Protein AF-A0A3P7QG84-F1 (afdb_monomer)

Structure (mmCIF, N/CA/C/O backbone):
data_AF-A0A3P7QG84-F1
#
_entry.id   AF-A0A3P7QG84-F1
#
loop_
_atom_site.group_PDB
_atom_site.id
_atom_site.type_symbol
_atom_site.label_atom_id
_atom_site.label_alt_id
_atom_site.label_comp_id
_atom_site.label_asym_id
_atom_site.label_entity_id
_atom_site.label_seq_id
_atom_site.pdbx_PDB_ins_code
_atom_site.Cartn_x
_atom_site.Cartn_y
_atom_site.Cartn_z
_atom_site.occupancy
_atom_site.B_iso_or_equiv
_atom_site.auth_seq_id
_atom_site.auth_comp_id
_atom_site.auth_asym_id
_atom_site.auth_atom_id
_atom_site.pdbx_PDB_model_num
ATOM 1 N N . MET A 1 1 ? -45.472 41.145 0.670 1.00 44.22 1 MET A N 1
ATOM 2 C CA . MET A 1 1 ? -44.536 40.034 0.356 1.00 44.22 1 MET A CA 1
ATOM 3 C C . MET A 1 1 ? -43.981 40.038 -1.075 1.00 44.22 1 MET A C 1
ATOM 5 O O . MET A 1 1 ? -42.863 39.581 -1.247 1.00 44.22 1 MET A O 1
ATOM 9 N N . LYS A 1 2 ? -44.663 40.593 -2.094 1.00 39.69 2 LYS A N 1
ATOM 10 C CA . LYS A 1 2 ? -44.127 40.649 -3.477 1.00 39.69 2 LYS A CA 1
ATOM 11 C C . LYS A 1 2 ? -43.025 41.702 -3.729 1.00 39.69 2 LYS A C 1
ATOM 13 O O . LYS A 1 2 ? -42.302 41.577 -4.709 1.00 39.69 2 LYS A O 1
ATOM 18 N N . ALA A 1 3 ? -42.853 42.697 -2.851 1.00 40.56 3 ALA A N 1
ATOM 19 C CA . ALA A 1 3 ? -41.834 43.747 -3.016 1.00 40.56 3 ALA A CA 1
ATOM 20 C C . ALA A 1 3 ? -40.431 43.342 -2.510 1.00 40.56 3 ALA A C 1
ATOM 22 O O . ALA A 1 3 ? -39.431 43.662 -3.144 1.00 40.56 3 ALA A O 1
ATOM 23 N N . LYS A 1 4 ? -40.344 42.553 -1.427 1.00 38.72 4 LYS A N 1
ATOM 24 C CA . LYS A 1 4 ? -39.059 42.078 -0.866 1.00 38.72 4 LYS A CA 1
ATOM 25 C C . LYS A 1 4 ? -38.357 41.024 -1.737 1.00 38.72 4 LYS A C 1
ATOM 27 O O . LYS A 1 4 ? -37.147 40.883 -1.651 1.00 38.72 4 LYS A O 1
ATOM 32 N N . LEU A 1 5 ? -39.105 40.332 -2.600 1.00 37.00 5 LEU A N 1
ATOM 33 C CA . LEU A 1 5 ? -38.579 39.357 -3.567 1.00 37.00 5 LEU A CA 1
ATOM 34 C C . LEU A 1 5 ? -38.016 39.999 -4.846 1.00 37.00 5 LEU A C 1
ATOM 36 O O . LEU A 1 5 ? -37.289 39.336 -5.576 1.00 37.00 5 LEU A O 1
ATOM 40 N N . ARG A 1 6 ? -38.329 41.274 -5.130 1.00 39.25 6 ARG A N 1
ATOM 41 C CA . ARG A 1 6 ? -37.757 41.991 -6.285 1.00 39.25 6 ARG A CA 1
ATOM 42 C C . ARG A 1 6 ? -36.416 42.647 -5.956 1.00 39.25 6 ARG A C 1
ATOM 44 O O . ARG A 1 6 ? -35.514 42.595 -6.781 1.00 39.25 6 ARG A O 1
ATOM 51 N N . GLN A 1 7 ? -36.238 43.155 -4.733 1.00 38.31 7 GLN A N 1
ATOM 52 C CA . GLN A 1 7 ? -34.963 43.755 -4.314 1.00 38.31 7 GLN A CA 1
ATOM 53 C C . GLN A 1 7 ? -33.799 42.751 -4.254 1.00 38.31 7 GLN A C 1
ATOM 55 O O . GLN A 1 7 ? -32.659 43.134 -4.508 1.00 38.31 7 GLN A O 1
ATOM 60 N N . THR A 1 8 ? -34.054 41.467 -3.986 1.00 40.84 8 THR A N 1
ATOM 61 C CA . THR A 1 8 ? -33.002 40.433 -3.985 1.00 40.84 8 THR A CA 1
ATOM 62 C C . THR A 1 8 ? -32.597 39.964 -5.386 1.00 40.84 8 THR A C 1
ATOM 64 O O . THR A 1 8 ? -31.521 39.392 -5.537 1.00 40.84 8 THR A O 1
ATOM 67 N N . LEU A 1 9 ? -33.407 40.230 -6.420 1.00 40.50 9 LEU A N 1
ATOM 68 C CA . LEU A 1 9 ? -33.105 39.851 -7.808 1.00 40.50 9 LEU A CA 1
ATOM 69 C C . LEU A 1 9 ? -32.218 40.871 -8.538 1.00 40.50 9 LEU A C 1
ATOM 71 O O . LEU A 1 9 ? -31.524 40.502 -9.485 1.00 40.50 9 LEU A O 1
ATOM 75 N N . GLU A 1 10 ? -32.198 42.130 -8.097 1.00 39.19 10 GLU A N 1
ATOM 76 C CA . GLU A 1 10 ? -31.389 43.183 -8.733 1.00 39.19 10 GLU A CA 1
ATOM 77 C C . GLU A 1 10 ? -29.964 43.274 -8.165 1.00 39.19 10 GLU A C 1
ATOM 79 O O . GLU A 1 10 ? -29.030 43.577 -8.904 1.00 39.19 10 GLU A O 1
ATOM 84 N N . HIS A 1 11 ? -29.746 42.885 -6.903 1.00 39.47 11 HIS A N 1
ATOM 85 C CA . HIS A 1 11 ? -28.414 42.898 -6.274 1.00 39.47 11 HIS A CA 1
ATOM 86 C C . HIS A 1 11 ? -27.522 41.700 -6.660 1.00 39.47 11 HIS A C 1
ATOM 88 O O . HIS A 1 11 ? -26.348 41.660 -6.300 1.00 39.47 11 HIS A O 1
ATOM 94 N N . GLY A 1 12 ? -28.050 40.726 -7.410 1.00 42.97 12 GLY A N 1
ATOM 95 C CA . GLY A 1 12 ? -27.310 39.538 -7.854 1.00 42.97 12 GLY A CA 1
ATOM 96 C C . GLY A 1 12 ? -26.641 39.656 -9.228 1.00 42.97 12 GLY A C 1
ATOM 97 O O . GLY A 1 12 ? -25.985 38.710 -9.653 1.00 42.97 12 GLY A O 1
ATOM 98 N N . ARG A 1 13 ? -26.811 40.774 -9.951 1.00 43.84 13 ARG A N 1
ATOM 99 C CA . ARG A 1 13 ? -26.431 40.863 -11.377 1.00 43.84 13 ARG A CA 1
ATOM 100 C C . ARG A 1 13 ? -25.029 41.404 -11.676 1.00 43.84 13 ARG A C 1
ATOM 102 O O . ARG A 1 13 ? -24.619 41.316 -12.824 1.00 43.84 13 ARG A O 1
ATOM 109 N N . ASN A 1 14 ? -24.277 41.877 -10.678 1.00 43.34 14 ASN A N 1
ATOM 110 C CA . ASN A 1 14 ? -22.938 42.460 -10.891 1.00 43.34 14 ASN A CA 1
ATOM 111 C C . ASN A 1 14 ? -21.788 41.752 -10.153 1.00 43.34 14 ASN A C 1
ATOM 113 O O . ASN A 1 14 ? -20.670 42.263 -10.129 1.00 43.34 14 ASN A O 1
ATOM 117 N N . ALA A 1 15 ? -22.011 40.565 -9.584 1.00 45.78 15 ALA A N 1
ATOM 118 C CA . ALA A 1 15 ? -20.904 39.725 -9.136 1.00 45.78 15 ALA A CA 1
ATOM 119 C C . ALA A 1 15 ? -20.475 38.811 -10.298 1.00 45.78 15 ALA A C 1
ATOM 121 O O . ALA A 1 15 ? -21.330 38.093 -10.827 1.00 45.78 15 ALA A O 1
ATOM 122 N N . PRO A 1 16 ? -19.191 38.794 -10.711 1.00 46.47 16 PRO A N 1
ATOM 123 C CA . PRO A 1 16 ? -18.737 37.814 -11.687 1.00 46.47 16 PRO A CA 1
ATOM 124 C C . PRO A 1 16 ? -19.055 36.421 -11.130 1.00 46.47 16 PRO A C 1
ATOM 126 O O . PRO A 1 16 ? -18.838 36.197 -9.931 1.00 46.47 16 PRO A O 1
ATOM 129 N N . PRO A 1 17 ? -19.585 35.488 -11.943 1.00 45.53 17 PRO A N 1
ATOM 130 C CA . PRO A 1 17 ? -19.879 34.150 -11.463 1.00 45.53 17 PRO A CA 1
ATOM 131 C C . PRO A 1 17 ? -18.591 33.606 -10.858 1.00 45.53 17 PRO A C 1
ATOM 133 O O . PRO A 1 17 ? -17.569 33.524 -11.547 1.00 45.53 17 PRO A O 1
ATOM 136 N N . LYS A 1 18 ? -18.608 33.299 -9.553 1.00 46.41 18 LYS A N 1
ATOM 137 C CA . LYS A 1 18 ? -17.485 32.611 -8.920 1.00 46.41 18 LYS A CA 1
ATOM 138 C C . LYS A 1 18 ? -17.290 31.345 -9.738 1.00 46.41 18 LYS A C 1
ATOM 140 O O . LYS A 1 18 ? -18.149 30.466 -9.717 1.00 46.41 18 LYS A O 1
ATOM 145 N N . LYS A 1 19 ? -16.202 31.294 -10.511 1.00 41.03 19 LYS A N 1
ATOM 146 C CA . LYS A 1 19 ? -15.803 30.100 -11.244 1.00 41.03 19 LYS A CA 1
ATOM 147 C C . LYS A 1 19 ? -15.536 29.047 -10.182 1.00 41.03 19 LYS A C 1
ATOM 149 O O . LYS A 1 19 ? -14.459 29.021 -9.592 1.00 41.03 19 LYS A O 1
ATOM 154 N N . VAL A 1 20 ? -16.546 28.230 -9.896 1.00 46.34 20 VAL A N 1
ATOM 155 C CA . VAL A 1 20 ? -16.349 26.967 -9.199 1.00 46.34 20 VAL A CA 1
ATOM 156 C C . VAL A 1 20 ? -15.279 26.261 -10.025 1.00 46.34 20 VAL A C 1
ATOM 158 O O . VAL A 1 20 ? -15.443 26.192 -11.250 1.00 46.34 20 VAL A O 1
ATOM 161 N N . PRO A 1 21 ? -14.145 25.848 -9.436 1.00 37.84 21 PRO A N 1
ATOM 162 C CA . PRO A 1 21 ? -13.140 25.143 -10.201 1.00 37.84 21 PRO A CA 1
ATOM 163 C C . PRO A 1 21 ? -13.852 23.946 -10.813 1.00 37.84 21 PRO A C 1
ATOM 165 O O . PRO A 1 21 ? -14.368 23.101 -10.086 1.00 37.84 21 PRO A O 1
ATOM 168 N N . ILE A 1 22 ? -13.949 23.911 -12.143 1.00 41.34 22 ILE A N 1
ATOM 169 C CA . ILE A 1 22 ? -14.429 22.733 -12.851 1.00 41.34 22 ILE A CA 1
ATOM 170 C C . ILE A 1 22 ? -13.336 21.699 -12.615 1.00 41.34 22 ILE A C 1
ATOM 172 O O . ILE A 1 22 ? -12.348 21.621 -13.348 1.00 41.34 22 ILE A O 1
ATOM 176 N N . THR A 1 23 ? -13.457 20.959 -11.517 1.00 38.78 23 THR A N 1
ATOM 177 C CA . THR A 1 23 ? -12.647 19.790 -11.232 1.00 38.78 23 THR A CA 1
ATOM 178 C C . THR A 1 23 ? -13.013 18.782 -12.297 1.00 38.78 23 THR A C 1
ATOM 180 O O . THR A 1 23 ? -14.007 18.084 -12.168 1.00 38.78 23 THR A O 1
ATOM 183 N N . ARG A 1 24 ? -12.250 18.814 -13.396 1.00 37.88 24 ARG A N 1
ATOM 184 C CA . ARG A 1 24 ? -12.116 17.770 -14.413 1.00 37.88 24 ARG A CA 1
ATOM 185 C C . ARG A 1 24 ? -13.395 16.957 -14.634 1.00 37.88 24 ARG A C 1
ATOM 187 O O . ARG A 1 24 ? -13.617 15.969 -13.947 1.00 37.88 24 ARG A O 1
ATOM 194 N N . PHE A 1 25 ? -14.139 17.282 -15.690 1.00 35.12 25 PHE A N 1
ATOM 195 C CA . PHE A 1 25 ? -14.976 16.277 -16.344 1.00 35.12 25 PHE A CA 1
ATOM 196 C C . PHE A 1 25 ? -14.083 15.089 -16.740 1.00 35.12 25 PHE A C 1
ATOM 198 O O . PHE A 1 25 ? -13.348 15.142 -17.727 1.00 35.12 25 PHE A O 1
ATOM 205 N N . LEU A 1 26 ? -14.091 14.044 -15.920 1.00 37.25 26 LEU A N 1
ATOM 206 C CA . LEU A 1 26 ? -13.505 12.744 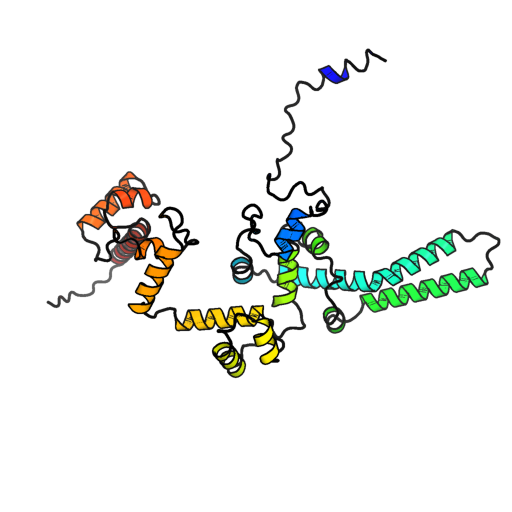-16.193 1.00 37.25 26 LEU A CA 1
ATOM 207 C C . LEU A 1 26 ? -14.514 11.689 -15.753 1.00 37.25 26 LEU A C 1
ATOM 209 O O . LEU A 1 26 ? -15.114 11.792 -14.689 1.00 37.25 26 LEU A O 1
ATOM 213 N N . TYR A 1 27 ? -14.698 10.703 -16.623 1.00 40.66 27 TYR A N 1
ATOM 214 C CA . TYR A 1 27 ? -15.480 9.500 -16.374 1.00 40.66 27 TYR A CA 1
ATOM 215 C C . TYR A 1 27 ? -14.849 8.657 -15.239 1.00 40.66 27 TYR A C 1
ATOM 217 O O . TYR A 1 27 ? -13.614 8.610 -15.185 1.00 40.66 27 TYR A O 1
ATOM 225 N N . PRO A 1 28 ? -15.644 7.957 -14.395 1.00 49.12 28 PRO A N 1
ATOM 226 C CA . PRO A 1 28 ? -17.103 7.845 -14.425 1.00 49.12 28 PRO A CA 1
ATOM 227 C C . PRO A 1 28 ? -17.808 8.883 -13.541 1.00 49.12 28 PRO A C 1
ATOM 229 O O . PRO A 1 28 ? -17.260 9.399 -12.574 1.00 49.12 28 PRO A O 1
ATOM 232 N N . TYR A 1 29 ? -19.034 9.183 -13.956 1.00 50.72 29 TYR A N 1
ATOM 233 C CA . TYR A 1 29 ? -19.962 10.213 -13.502 1.00 50.72 29 TYR A CA 1
ATOM 234 C C . TYR A 1 29 ? -19.966 10.536 -12.002 1.00 50.72 29 TYR A C 1
ATOM 236 O O . TYR A 1 29 ? -20.095 9.645 -11.174 1.00 50.72 29 TYR A O 1
ATOM 244 N N . PHE A 1 30 ? -19.906 11.846 -11.723 1.00 53.28 30 PHE A N 1
ATOM 245 C CA . PHE A 1 30 ? -20.207 12.524 -10.457 1.00 53.28 30 PHE A CA 1
ATOM 246 C C . PHE A 1 30 ? -19.896 11.713 -9.199 1.00 53.28 30 PHE A C 1
ATOM 248 O O . PHE A 1 30 ? -20.755 11.030 -8.650 1.00 53.28 30 PHE A O 1
ATOM 255 N N . ARG A 1 31 ? -18.675 11.886 -8.699 1.00 52.69 31 ARG A N 1
ATOM 256 C CA . ARG A 1 31 ? -18.372 11.588 -7.304 1.00 52.69 31 ARG A CA 1
ATOM 257 C C . ARG A 1 31 ? -18.914 12.722 -6.448 1.00 52.69 31 ARG A C 1
ATOM 259 O O . ARG A 1 31 ? -18.660 13.891 -6.755 1.00 52.69 31 ARG A O 1
ATOM 266 N N . ASP A 1 32 ? -19.697 12.396 -5.428 1.00 52.69 32 ASP A N 1
ATOM 267 C CA . ASP A 1 32 ? -20.079 13.392 -4.433 1.00 52.69 32 ASP A CA 1
ATOM 268 C C . ASP A 1 32 ? -18.864 13.787 -3.572 1.00 52.69 32 ASP A C 1
ATOM 270 O O . ASP A 1 32 ? -17.759 13.259 -3.721 1.00 52.69 32 ASP A O 1
ATOM 274 N N . SER A 1 33 ? -19.041 14.744 -2.661 1.00 48.88 33 SER A N 1
ATOM 275 C CA . SER A 1 33 ? -17.975 15.178 -1.746 1.00 48.88 33 SER A CA 1
ATOM 276 C C . SER A 1 33 ? -17.457 14.070 -0.809 1.00 48.88 33 SER A C 1
ATOM 278 O O . SER A 1 33 ? -16.530 14.330 -0.046 1.00 48.88 33 SER A O 1
ATOM 280 N N . HIS A 1 34 ? -18.048 12.871 -0.848 1.00 53.03 34 HIS A N 1
ATOM 281 C CA . HIS A 1 34 ? -17.711 11.700 -0.042 1.00 53.03 34 HIS A CA 1
ATOM 282 C C . HIS A 1 34 ? -17.259 10.500 -0.897 1.00 53.03 34 HIS A C 1
ATOM 284 O O . HIS A 1 34 ? -17.155 9.393 -0.375 1.00 53.03 34 HIS A O 1
ATOM 290 N N . ASP A 1 35 ? -16.937 10.717 -2.181 1.00 55.41 35 ASP A N 1
ATOM 291 C CA . ASP A 1 35 ? -16.400 9.698 -3.099 1.00 55.41 35 ASP A CA 1
ATOM 292 C C . ASP A 1 35 ? -17.352 8.496 -3.336 1.00 55.41 35 ASP A C 1
ATOM 294 O O . ASP A 1 35 ? -16.913 7.427 -3.764 1.00 55.41 35 ASP A O 1
ATOM 298 N N . MET A 1 36 ? -18.662 8.655 -3.099 1.00 54.25 36 MET A N 1
ATOM 299 C CA . MET A 1 36 ? -19.650 7.597 -3.341 1.00 54.25 36 MET A CA 1
ATOM 300 C C . MET A 1 36 ? -20.036 7.541 -4.822 1.00 54.25 36 MET A C 1
ATOM 302 O O . MET A 1 36 ? -20.434 8.542 -5.420 1.00 54.25 36 MET A O 1
ATOM 306 N N . GLU A 1 37 ? -19.926 6.352 -5.418 1.00 55.47 37 GLU A N 1
ATOM 307 C CA . GLU A 1 37 ? -20.297 6.106 -6.813 1.00 55.47 37 GLU A CA 1
ATOM 308 C C . GLU A 1 37 ? -21.752 5.604 -6.905 1.00 55.47 37 GLU A C 1
ATOM 310 O O . GLU A 1 37 ? -22.181 4.796 -6.072 1.00 55.47 37 GLU A O 1
ATOM 315 N N . PRO A 1 38 ? -22.531 6.037 -7.916 1.00 62.84 38 PRO A N 1
ATOM 316 C CA . PRO A 1 38 ? -23.844 5.462 -8.186 1.00 62.84 38 PRO A CA 1
ATOM 317 C C . PRO A 1 38 ? -23.765 3.941 -8.425 1.00 62.84 38 PRO A C 1
ATOM 319 O O . PRO A 1 38 ? -22.763 3.458 -8.964 1.00 62.84 38 PRO A O 1
ATOM 322 N N . PRO A 1 39 ? -24.823 3.174 -8.092 1.00 67.88 39 PRO A N 1
ATOM 323 C CA . PRO A 1 39 ? -24.884 1.743 -8.379 1.00 67.88 39 PRO A CA 1
ATOM 324 C C . PRO A 1 39 ? -24.610 1.451 -9.859 1.00 67.88 39 PRO A C 1
ATOM 326 O O . PRO A 1 39 ? -25.079 2.171 -10.745 1.00 67.88 39 PRO A O 1
ATOM 329 N N . ARG A 1 40 ? -23.858 0.379 -10.132 1.00 67.25 40 ARG A N 1
ATOM 330 C CA . ARG A 1 40 ? -23.505 -0.017 -11.501 1.00 67.25 40 ARG A CA 1
ATOM 331 C C . ARG A 1 40 ? -24.769 -0.378 -12.277 1.00 67.25 40 ARG A C 1
ATOM 333 O O . ARG A 1 40 ? -25.645 -1.072 -11.770 1.00 67.25 40 ARG A O 1
ATOM 340 N N . ASN A 1 41 ? -24.868 0.088 -13.519 1.00 75.94 41 ASN A N 1
ATOM 341 C CA . ASN A 1 41 ? -25.942 -0.355 -14.402 1.00 75.94 41 ASN A CA 1
ATOM 342 C C . ASN A 1 41 ? -25.701 -1.819 -14.836 1.00 75.94 41 ASN A C 1
ATOM 344 O O . ASN A 1 41 ? -24.563 -2.296 -14.868 1.00 75.94 41 ASN A O 1
ATOM 348 N N . LYS A 1 42 ? -26.775 -2.525 -15.216 1.00 74.81 42 LYS A N 1
ATOM 349 C CA . LYS A 1 42 ? -26.714 -3.937 -15.654 1.00 74.81 42 LYS A CA 1
ATOM 350 C C . LYS A 1 42 ? -25.730 -4.168 -16.808 1.00 74.81 42 LYS A C 1
ATOM 352 O O . LYS A 1 42 ? -25.113 -5.221 -16.902 1.00 74.81 42 LYS A O 1
ATOM 357 N N . GLU A 1 43 ? -25.576 -3.178 -17.682 1.00 66.88 43 GLU A N 1
ATOM 358 C CA . GLU A 1 43 ? -24.652 -3.229 -18.816 1.00 66.88 43 GLU A CA 1
ATOM 359 C C . GLU A 1 43 ? -23.181 -3.260 -18.364 1.00 66.88 43 GLU A C 1
ATOM 361 O O . GLU A 1 43 ? -22.412 -4.099 -18.826 1.00 66.88 43 GLU A O 1
ATOM 366 N N . THR A 1 44 ? -22.803 -2.426 -17.390 1.00 65.88 44 THR A N 1
ATOM 367 C CA . THR A 1 44 ? -21.449 -2.413 -16.810 1.00 65.88 44 THR A CA 1
ATOM 368 C C . THR A 1 44 ? -21.149 -3.715 -16.069 1.00 65.88 44 THR A C 1
ATOM 370 O O . THR A 1 44 ? -20.034 -4.229 -16.148 1.00 65.88 44 THR A O 1
ATOM 373 N N . GLU A 1 45 ? -22.132 -4.279 -15.364 1.00 72.81 45 GLU A N 1
ATOM 374 C CA . GLU A 1 45 ? -21.981 -5.575 -14.691 1.00 72.81 45 GLU A CA 1
ATOM 375 C C . GLU A 1 45 ? -21.712 -6.710 -15.689 1.00 72.81 45 GLU A C 1
ATOM 377 O O . GLU A 1 45 ? -20.810 -7.523 -15.475 1.00 72.81 45 GLU A O 1
ATOM 382 N N . LEU A 1 46 ? -22.431 -6.728 -16.816 1.00 73.31 46 LEU A N 1
ATOM 383 C CA . LEU A 1 46 ? -22.223 -7.706 -17.885 1.00 73.31 46 LEU A CA 1
ATOM 384 C C . LEU A 1 46 ? -20.859 -7.543 -18.567 1.00 73.31 46 LEU A C 1
ATOM 386 O O . LEU A 1 46 ? -20.186 -8.546 -18.804 1.00 73.31 46 LEU A O 1
ATOM 390 N N . MET A 1 47 ? -20.412 -6.311 -18.829 1.00 65.69 47 MET A N 1
ATOM 391 C CA . MET A 1 47 ? -19.077 -6.052 -19.390 1.00 65.69 47 MET A CA 1
ATOM 392 C C . MET A 1 47 ? -17.959 -6.554 -18.464 1.00 65.69 47 MET A C 1
ATOM 394 O O . MET A 1 47 ? -16.998 -7.168 -18.930 1.00 65.69 47 MET A O 1
ATOM 398 N N . LEU A 1 48 ? -18.099 -6.356 -17.147 1.00 64.69 48 LEU A N 1
ATOM 399 C CA . LEU A 1 48 ? -17.155 -6.873 -16.150 1.00 64.69 48 LEU A CA 1
ATOM 400 C C . LEU A 1 48 ? -17.149 -8.405 -16.102 1.00 64.69 48 LEU A C 1
ATOM 402 O O . LEU A 1 48 ? -16.075 -9.006 -16.051 1.00 64.69 48 LEU A O 1
ATOM 406 N N . TYR A 1 49 ? -18.325 -9.036 -16.157 1.00 69.00 49 TYR A N 1
ATOM 407 C CA . TYR A 1 49 ? -18.452 -10.494 -16.207 1.00 69.00 49 TYR A CA 1
ATOM 408 C C . TYR A 1 49 ? -17.776 -11.083 -17.454 1.00 69.00 49 TYR A C 1
ATOM 410 O O . TYR A 1 49 ? -17.047 -12.070 -17.362 1.00 69.00 49 TYR A O 1
ATOM 418 N N . ARG A 1 50 ? -17.955 -10.438 -18.613 1.00 67.44 50 ARG A N 1
ATOM 419 C CA . ARG A 1 50 ? -17.363 -10.854 -19.895 1.00 67.44 50 ARG A CA 1
ATOM 420 C C . ARG A 1 50 ? -15.901 -10.442 -20.073 1.00 67.44 50 ARG A C 1
ATOM 422 O O . ARG A 1 50 ? -15.272 -10.867 -21.037 1.00 67.44 50 ARG A O 1
ATOM 429 N N . ARG A 1 51 ? -15.351 -9.644 -19.147 1.00 55.94 51 ARG A N 1
ATOM 430 C CA . ARG A 1 51 ? -14.007 -9.039 -19.227 1.00 55.94 51 ARG A CA 1
ATOM 431 C C . ARG A 1 51 ? -13.791 -8.242 -20.522 1.00 55.94 51 ARG A C 1
ATOM 433 O O . ARG A 1 51 ? -12.687 -8.217 -21.062 1.00 55.94 51 ARG A O 1
ATOM 440 N N . GLU A 1 52 ? -14.844 -7.605 -21.024 1.00 63.41 52 GLU A N 1
ATOM 441 C CA . GLU A 1 52 ? -14.780 -6.808 -22.248 1.00 63.41 52 GLU A CA 1
ATOM 442 C C . GLU A 1 52 ? -13.983 -5.515 -22.008 1.00 63.41 52 GLU A C 1
ATOM 444 O O . GLU A 1 52 ? -14.137 -4.834 -20.990 1.00 63.41 52 GLU A O 1
ATOM 449 N N . TYR A 1 53 ? -13.101 -5.178 -22.953 1.00 49.41 53 TYR A N 1
ATOM 450 C CA . TYR A 1 53 ? -12.323 -3.944 -22.907 1.00 49.41 53 TYR A CA 1
ATOM 451 C C . TYR A 1 53 ? -13.245 -2.745 -23.138 1.00 49.41 53 TYR A C 1
ATOM 453 O O . TYR A 1 53 ? -13.824 -2.607 -24.213 1.00 49.41 53 TYR A O 1
ATOM 461 N N . ASN A 1 54 ? -13.362 -1.863 -22.145 1.00 53.75 54 ASN A N 1
ATOM 462 C CA . ASN A 1 54 ? -14.157 -0.644 -22.253 1.00 53.75 54 ASN A CA 1
ATOM 463 C C . ASN A 1 54 ? -13.242 0.556 -22.592 1.00 53.75 54 ASN A C 1
ATOM 465 O O . ASN A 1 54 ? -12.477 0.988 -21.728 1.00 53.75 54 ASN A O 1
ATOM 469 N N . PRO A 1 55 ? -13.328 1.143 -23.802 1.00 50.69 55 PRO A N 1
ATOM 470 C CA . PRO A 1 55 ? -12.467 2.255 -24.226 1.00 50.69 55 PRO A CA 1
ATOM 471 C C . PRO A 1 55 ? -12.719 3.574 -23.476 1.00 50.69 55 PRO A C 1
ATOM 473 O O . PRO A 1 55 ? -11.886 4.480 -23.522 1.00 50.69 55 PRO A O 1
ATOM 476 N N . LEU A 1 56 ? -13.882 3.705 -22.823 1.00 45.62 56 LEU A N 1
ATOM 477 C CA . LEU A 1 56 ? -14.310 4.901 -22.086 1.00 45.62 56 LEU A CA 1
ATOM 478 C C . LEU A 1 56 ? -13.913 4.850 -20.607 1.00 45.62 56 LEU A C 1
ATOM 480 O O . LEU A 1 56 ? -13.765 5.899 -19.974 1.00 45.62 56 LEU A O 1
ATOM 484 N N . LEU A 1 57 ? -13.660 3.651 -20.069 1.00 46.25 57 LEU A N 1
ATOM 485 C CA . LEU A 1 57 ? -12.883 3.491 -18.848 1.00 46.25 57 LEU A CA 1
ATOM 486 C C . LEU A 1 57 ? -11.445 3.884 -19.179 1.00 46.25 57 LEU A C 1
ATOM 488 O O . LEU A 1 57 ? -10.623 3.072 -19.598 1.00 46.25 57 LEU A O 1
ATOM 492 N N . ARG A 1 58 ? -11.133 5.170 -19.003 1.00 41.47 58 ARG A N 1
ATOM 493 C CA . ARG A 1 58 ? -9.750 5.622 -18.933 1.00 41.47 58 ARG A CA 1
ATOM 494 C C . ARG A 1 58 ? -9.147 4.855 -17.761 1.00 41.47 58 ARG A C 1
ATOM 496 O O . ARG A 1 58 ? -9.377 5.238 -16.619 1.00 41.47 58 ARG A O 1
ATOM 503 N N . GLU A 1 59 ? -8.431 3.762 -18.040 1.00 44.25 59 GLU A N 1
ATOM 504 C CA . GLU A 1 59 ? -7.531 3.139 -17.070 1.00 44.25 59 GLU A CA 1
ATOM 505 C C . GLU A 1 59 ? -6.832 4.304 -16.378 1.00 44.25 59 GLU A C 1
ATOM 507 O O . GLU A 1 59 ? -6.234 5.134 -17.080 1.00 44.25 59 GLU A O 1
ATOM 512 N N . GLU A 1 60 ? -7.001 4.456 -15.058 1.00 43.12 60 GLU A N 1
ATOM 513 C CA . GLU A 1 60 ? -6.238 5.434 -14.289 1.00 43.12 60 GLU A CA 1
ATOM 514 C C . GLU A 1 60 ? -4.794 5.255 -14.739 1.00 43.12 60 GLU A C 1
ATOM 516 O O . GLU A 1 60 ? -4.232 4.185 -14.521 1.00 43.12 60 GLU A O 1
ATOM 521 N N . LYS A 1 61 ? -4.313 6.226 -15.535 1.00 42.62 61 LYS A N 1
ATOM 522 C CA . LYS A 1 61 ? -3.270 6.075 -16.566 1.00 42.62 61 LYS A CA 1
ATOM 523 C C . LYS A 1 61 ? -2.377 4.870 -16.315 1.00 42.62 61 LYS A C 1
ATOM 525 O O . LYS A 1 61 ? -1.768 4.879 -15.261 1.00 42.62 61 LYS A O 1
ATOM 530 N N . LYS A 1 62 ? -2.223 3.939 -17.273 1.00 41.66 62 LYS A N 1
ATOM 531 C CA . LYS A 1 62 ? -1.192 2.871 -17.340 1.00 41.66 62 LYS A CA 1
ATOM 532 C C . LYS A 1 62 ? 0.102 3.210 -16.590 1.00 41.66 62 LYS A C 1
ATOM 534 O O . LYS A 1 62 ? 1.107 3.630 -17.161 1.00 41.66 62 LYS A O 1
ATOM 539 N N . CYS A 1 63 ? 0.053 3.070 -15.282 1.00 43.28 63 CYS A N 1
ATOM 540 C CA . CYS A 1 63 ? 1.070 3.508 -14.345 1.00 43.28 63 CYS A CA 1
ATOM 541 C C . CYS A 1 63 ? 1.027 2.601 -13.116 1.00 43.28 63 CYS A C 1
ATOM 543 O O . CYS A 1 63 ? 1.646 2.908 -12.113 1.00 43.28 63 CYS A O 1
ATOM 545 N N . THR A 1 64 ? 0.358 1.454 -13.179 1.00 48.75 64 THR A N 1
ATOM 546 C CA . THR A 1 64 ? 0.353 0.473 -12.093 1.00 48.75 64 THR A CA 1
ATOM 547 C C . THR A 1 64 ? 1.734 -0.140 -11.895 1.00 48.75 64 THR A C 1
ATOM 549 O O . THR A 1 64 ? 2.095 -0.459 -10.779 1.00 48.75 64 THR A O 1
ATOM 552 N N . LEU A 1 65 ? 2.552 -0.248 -12.945 1.00 43.53 65 LEU A N 1
ATOM 553 C CA . LEU A 1 65 ? 3.892 -0.836 -12.855 1.00 43.53 65 LEU A CA 1
ATOM 554 C C . LEU A 1 65 ? 5.000 0.206 -12.709 1.00 43.53 65 LEU A C 1
ATOM 556 O O . LEU A 1 65 ? 5.848 0.095 -11.827 1.00 43.53 65 LEU A O 1
ATOM 560 N N . LEU A 1 66 ? 4.965 1.259 -13.529 1.00 42.50 66 LEU A N 1
ATOM 561 C CA . LEU A 1 66 ? 5.958 2.329 -13.462 1.00 42.50 66 LEU A CA 1
ATOM 562 C C . LEU A 1 66 ? 5.807 3.202 -12.211 1.00 42.50 66 LEU A C 1
ATOM 564 O O . LEU A 1 66 ? 6.831 3.647 -11.718 1.00 42.50 66 LEU A O 1
ATOM 568 N N . LEU A 1 67 ? 4.609 3.414 -11.638 1.00 47.16 67 LEU A N 1
ATOM 569 C CA . LEU A 1 67 ? 4.520 4.130 -10.353 1.00 47.16 67 LEU A CA 1
ATOM 570 C C . LEU A 1 67 ? 5.019 3.287 -9.187 1.00 47.16 67 LEU A C 1
ATOM 572 O O . LEU A 1 67 ? 5.582 3.869 -8.274 1.00 47.16 67 LEU A O 1
ATOM 576 N N . ILE A 1 68 ? 4.861 1.956 -9.199 1.00 49.12 68 ILE A N 1
ATOM 577 C CA . ILE A 1 68 ? 5.428 1.122 -8.126 1.00 49.12 68 ILE A CA 1
ATOM 578 C C . ILE A 1 68 ? 6.961 1.081 -8.247 1.00 49.12 68 ILE A C 1
ATOM 580 O O . ILE A 1 68 ? 7.652 1.235 -7.244 1.00 49.12 68 ILE A O 1
ATOM 584 N N . LEU A 1 69 ? 7.494 0.969 -9.471 1.00 43.44 69 LEU A N 1
ATOM 585 C CA . LEU A 1 69 ? 8.939 0.972 -9.739 1.00 43.44 69 LEU A CA 1
ATOM 586 C C . LEU A 1 69 ? 9.605 2.351 -9.544 1.00 43.44 69 LEU A C 1
ATOM 588 O O . LEU A 1 69 ? 10.734 2.414 -9.070 1.00 43.44 69 LEU A O 1
ATOM 592 N N . PHE A 1 70 ? 8.918 3.453 -9.872 1.00 43.59 70 PHE A N 1
ATOM 593 C CA . PHE A 1 70 ? 9.400 4.841 -9.746 1.00 43.59 70 PHE A CA 1
ATOM 594 C C . PHE A 1 70 ? 8.676 5.624 -8.641 1.00 43.59 70 PHE A C 1
ATOM 596 O O . PHE A 1 70 ? 8.486 6.835 -8.755 1.00 43.59 70 PHE A O 1
ATOM 603 N N . PHE A 1 71 ? 8.250 4.961 -7.566 1.00 46.19 71 PHE A N 1
ATOM 604 C CA . PHE A 1 71 ? 7.706 5.652 -6.397 1.00 46.19 71 PHE A CA 1
ATOM 605 C C . PHE A 1 71 ? 8.854 6.446 -5.741 1.00 46.19 71 PHE A C 1
ATOM 607 O O . PHE A 1 71 ? 9.790 5.814 -5.239 1.00 46.19 71 PHE A O 1
ATOM 614 N N . PRO A 1 72 ? 8.848 7.797 -5.717 1.00 44.06 72 PRO A N 1
ATOM 615 C CA . PRO A 1 72 ? 9.871 8.547 -4.999 1.00 44.06 72 PRO A CA 1
ATOM 616 C C . PRO A 1 72 ? 9.736 8.201 -3.518 1.00 44.06 72 PRO A C 1
ATOM 618 O O . PRO A 1 72 ? 8.701 8.425 -2.895 1.00 44.06 72 PRO A O 1
ATOM 621 N N . ARG A 1 73 ? 10.766 7.542 -3.000 1.00 60.81 73 ARG A N 1
ATOM 622 C CA . ARG A 1 73 ? 10.775 6.821 -1.733 1.00 60.81 73 ARG A CA 1
ATOM 623 C C . ARG A 1 73 ? 11.175 7.785 -0.624 1.00 60.81 73 ARG A C 1
ATOM 625 O O . ARG A 1 73 ? 12.363 8.000 -0.412 1.00 60.81 73 ARG A O 1
ATOM 632 N N . THR A 1 74 ? 10.218 8.354 0.107 1.00 65.62 74 THR A N 1
ATOM 633 C CA . THR A 1 74 ? 10.568 8.992 1.383 1.00 65.62 74 THR A CA 1
ATOM 634 C C . THR A 1 74 ? 10.339 8.001 2.520 1.00 65.62 74 THR A C 1
ATOM 636 O O . THR A 1 74 ? 9.267 7.415 2.664 1.00 65.62 74 THR A O 1
ATOM 639 N N . VAL A 1 75 ? 11.371 7.792 3.345 1.00 73.06 75 VAL A N 1
ATOM 640 C CA . VAL A 1 75 ? 11.283 6.974 4.571 1.00 73.06 75 VAL A CA 1
ATOM 641 C C . VAL A 1 75 ? 10.118 7.451 5.448 1.00 73.06 75 VAL A C 1
ATOM 643 O O . VAL A 1 75 ? 9.408 6.640 6.038 1.00 73.06 75 VAL A O 1
ATOM 646 N N . LYS A 1 76 ? 9.862 8.764 5.428 1.00 77.12 76 LYS A N 1
ATOM 647 C CA . LYS A 1 76 ? 8.744 9.425 6.104 1.00 77.12 76 LYS A CA 1
ATOM 648 C C . LYS A 1 76 ? 7.378 8.914 5.637 1.00 77.12 76 LYS A C 1
ATOM 650 O O . LYS A 1 76 ? 6.582 8.517 6.476 1.00 77.12 76 LYS A O 1
ATOM 655 N N . GLU A 1 77 ? 7.111 8.844 4.330 1.00 79.19 77 GLU A N 1
ATOM 656 C CA . GLU A 1 77 ? 5.838 8.303 3.819 1.00 79.19 77 GLU A CA 1
ATOM 657 C C . GLU A 1 77 ? 5.626 6.838 4.234 1.00 79.19 77 GLU A C 1
ATOM 659 O O . GLU A 1 77 ? 4.510 6.444 4.565 1.00 79.19 77 GLU A O 1
ATOM 664 N N . CYS A 1 78 ? 6.692 6.031 4.268 1.00 81.12 78 CYS A N 1
ATOM 665 C CA . CYS A 1 78 ? 6.604 4.634 4.705 1.00 81.12 78 CYS A CA 1
ATOM 666 C C . CYS A 1 78 ? 6.279 4.521 6.205 1.00 81.12 78 CYS A C 1
ATOM 668 O O . CYS A 1 78 ? 5.472 3.680 6.602 1.00 81.12 78 CYS A O 1
ATOM 670 N N . GLN A 1 79 ? 6.874 5.382 7.035 1.00 84.19 79 GLN A N 1
ATOM 671 C CA . GLN A 1 79 ? 6.578 5.460 8.469 1.00 84.19 79 GLN A CA 1
ATOM 672 C C . GLN A 1 79 ? 5.146 5.936 8.727 1.00 84.19 79 GLN A C 1
ATOM 674 O O . GLN A 1 79 ? 4.444 5.330 9.537 1.00 84.19 79 GLN A O 1
ATOM 679 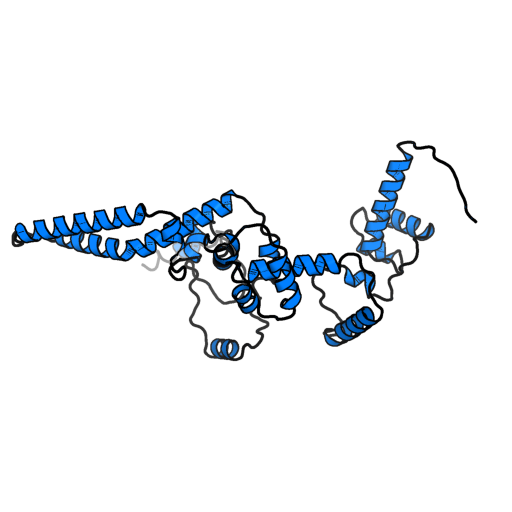N N . ILE A 1 80 ? 4.692 6.963 8.001 1.00 86.44 80 ILE A N 1
ATOM 680 C CA . ILE A 1 80 ? 3.313 7.463 8.068 1.00 86.44 80 ILE A CA 1
ATOM 681 C C . ILE A 1 80 ? 2.350 6.330 7.729 1.00 86.44 80 ILE A C 1
ATOM 683 O O . ILE A 1 80 ? 1.482 6.022 8.541 1.00 86.44 80 ILE A O 1
ATOM 687 N N . LEU A 1 81 ? 2.572 5.635 6.609 1.00 88.00 81 LEU A N 1
ATOM 688 C CA . LEU A 1 81 ? 1.741 4.508 6.195 1.00 88.00 81 LEU A CA 1
ATOM 689 C C . LEU A 1 81 ? 1.675 3.412 7.263 1.00 88.00 81 LEU A C 1
ATOM 691 O O . LEU A 1 81 ? 0.593 2.938 7.597 1.00 88.00 81 LEU A O 1
ATOM 695 N N . ARG A 1 82 ? 2.819 3.030 7.841 1.00 87.75 82 ARG A N 1
ATOM 696 C CA . ARG A 1 82 ? 2.867 2.024 8.910 1.00 87.75 82 ARG A CA 1
ATOM 697 C C . ARG A 1 82 ? 2.089 2.462 10.144 1.00 87.75 82 ARG A C 1
ATOM 699 O O . ARG A 1 82 ? 1.344 1.663 10.708 1.00 87.75 82 ARG A O 1
ATOM 706 N N . SER A 1 83 ? 2.228 3.725 10.539 1.00 89.12 83 SER A N 1
ATOM 707 C CA . SER A 1 83 ? 1.494 4.279 11.676 1.00 89.12 83 SER A CA 1
ATOM 708 C C . SER A 1 83 ? -0.016 4.350 11.410 1.00 89.12 83 SER A C 1
ATOM 710 O O . SER A 1 83 ? -0.805 4.023 12.293 1.00 89.12 83 SER A O 1
ATOM 712 N N . ALA A 1 84 ? -0.418 4.701 10.186 1.00 89.88 84 ALA A N 1
ATOM 713 C CA . ALA A 1 84 ? -1.808 4.815 9.767 1.00 89.88 84 ALA A CA 1
ATOM 714 C C . ALA A 1 84 ? -2.496 3.447 9.704 1.00 89.88 84 ALA A C 1
ATOM 716 O O . ALA A 1 84 ? -3.568 3.267 10.277 1.00 89.88 84 ALA A O 1
ATOM 717 N N . VAL A 1 85 ? -1.842 2.449 9.100 1.00 89.50 85 VAL A N 1
ATOM 718 C CA . VAL A 1 85 ? -2.368 1.077 9.056 1.00 89.50 85 VAL A CA 1
ATOM 719 C C . VAL A 1 85 ? -2.468 0.491 10.463 1.00 89.50 85 VAL A C 1
ATOM 721 O O . VAL A 1 85 ? -3.491 -0.101 10.794 1.00 89.50 85 VAL A O 1
ATOM 724 N N . ARG A 1 86 ? -1.471 0.720 11.334 1.00 89.62 86 ARG A N 1
ATOM 725 C CA . ARG A 1 86 ? -1.559 0.317 12.749 1.00 89.62 86 ARG A CA 1
ATOM 726 C C . ARG A 1 86 ? -2.779 0.941 13.426 1.00 89.62 86 ARG A C 1
ATOM 728 O O . ARG A 1 86 ? -3.544 0.224 14.063 1.00 89.62 86 ARG A O 1
ATOM 735 N N . LYS A 1 87 ? -2.972 2.257 13.289 1.00 89.56 87 LYS A N 1
ATOM 736 C CA . LYS A 1 87 ? -4.124 2.965 13.870 1.00 89.56 87 LYS A CA 1
ATOM 737 C C . LYS A 1 87 ? -5.445 2.404 13.352 1.00 89.56 87 LYS A C 1
ATOM 739 O O . LYS A 1 87 ? -6.317 2.131 14.164 1.00 89.56 87 LYS A O 1
ATOM 744 N N . SER A 1 88 ? -5.569 2.182 12.043 1.00 89.88 88 SER A N 1
ATOM 745 C CA . SER A 1 88 ? -6.791 1.652 11.429 1.00 89.88 88 SER A CA 1
ATOM 746 C C . SER A 1 88 ? -7.105 0.224 11.890 1.00 89.88 88 SER A C 1
ATOM 748 O O . SER A 1 88 ? -8.250 -0.056 12.230 1.00 89.88 88 SER A O 1
ATOM 750 N N . LEU A 1 89 ? -6.101 -0.654 11.991 1.00 89.06 89 LEU A N 1
ATOM 751 C CA . LEU A 1 89 ? -6.277 -2.023 12.496 1.00 89.06 89 LEU A CA 1
ATOM 752 C C . LEU A 1 89 ? -6.671 -2.051 13.979 1.00 89.06 89 LEU A C 1
ATOM 754 O O . LEU A 1 89 ? -7.542 -2.820 14.384 1.00 89.06 89 LEU A O 1
ATOM 758 N N . ILE A 1 90 ? -6.043 -1.204 14.800 1.00 88.75 90 ILE A N 1
ATOM 759 C CA . ILE A 1 90 ? -6.404 -1.055 16.215 1.00 88.75 90 ILE A CA 1
ATOM 760 C C . ILE A 1 90 ? -7.824 -0.503 16.337 1.00 88.75 90 ILE A C 1
ATOM 762 O O . ILE A 1 90 ? -8.605 -1.006 17.139 1.00 88.75 90 ILE A O 1
ATOM 766 N N . GLU A 1 91 ? -8.171 0.509 15.541 1.00 88.56 91 GLU A N 1
ATOM 767 C CA . GLU A 1 91 ? -9.504 1.101 15.521 1.00 88.56 91 GLU A CA 1
ATOM 768 C C . GLU A 1 91 ? -10.555 0.040 15.193 1.00 88.56 91 GLU A C 1
ATOM 770 O O . GLU A 1 91 ? -11.491 -0.103 15.975 1.00 88.56 91 GLU A O 1
ATOM 775 N N . ALA A 1 92 ? -10.358 -0.755 14.134 1.00 87.50 92 ALA A N 1
ATOM 776 C CA . ALA A 1 92 ? -11.249 -1.852 13.752 1.00 87.50 92 ALA A CA 1
ATOM 777 C C . ALA A 1 92 ? -11.449 -2.871 14.889 1.00 87.50 92 ALA A C 1
ATOM 779 O O . ALA A 1 92 ? -12.588 -3.166 15.255 1.00 87.50 92 ALA A O 1
ATOM 780 N N . ARG A 1 93 ? -10.363 -3.316 15.540 1.00 86.94 93 ARG A N 1
ATOM 781 C CA . ARG A 1 93 ? -10.428 -4.237 16.695 1.00 86.94 93 ARG A CA 1
ATOM 782 C C . ARG A 1 93 ? -11.123 -3.635 17.917 1.00 86.94 93 ARG A C 1
ATOM 784 O O . ARG A 1 93 ? -11.761 -4.353 18.680 1.00 86.94 93 ARG A O 1
ATOM 791 N N . ILE A 1 94 ? -10.991 -2.327 18.124 1.00 90.50 94 ILE A N 1
ATOM 792 C CA . ILE A 1 94 ? -11.536 -1.615 19.284 1.00 90.50 94 ILE A CA 1
ATOM 793 C C . ILE A 1 94 ? -13.002 -1.194 19.079 1.00 90.50 94 ILE A C 1
ATOM 795 O O . ILE A 1 94 ? -13.726 -1.023 20.065 1.00 90.50 94 ILE A O 1
ATOM 799 N N . GLN A 1 95 ? -13.472 -1.069 17.831 1.00 89.12 95 GLN A N 1
ATOM 800 C CA . GLN A 1 95 ? -14.840 -0.640 17.507 1.00 89.12 95 GLN A CA 1
ATOM 801 C C . GLN A 1 95 ? -15.940 -1.381 18.298 1.00 89.12 95 GLN A C 1
ATOM 803 O O . GLN A 1 95 ? -16.827 -0.705 18.830 1.00 89.12 95 GLN A O 1
ATOM 808 N N . PRO A 1 96 ? -15.922 -2.723 18.449 1.00 90.00 96 PRO A N 1
ATOM 809 C CA . PRO A 1 96 ? -16.961 -3.436 19.197 1.00 90.00 96 PRO A CA 1
ATOM 810 C C . PRO A 1 96 ? -17.016 -3.028 20.678 1.00 90.00 96 PRO A C 1
ATOM 812 O O . PRO A 1 96 ? -18.098 -2.801 21.227 1.00 90.00 96 PRO A O 1
ATOM 815 N N . PHE A 1 97 ? -15.850 -2.868 21.310 1.00 90.62 97 PHE A N 1
ATOM 816 C CA . PHE A 1 97 ? -15.731 -2.476 22.716 1.00 90.62 97 PHE A CA 1
ATOM 817 C C . PHE A 1 97 ? -16.139 -1.015 22.932 1.00 90.62 97 PHE A C 1
ATOM 819 O O . PHE A 1 97 ? -16.801 -0.701 23.921 1.00 90.62 97 PHE A O 1
ATOM 826 N N . LEU A 1 98 ? -15.825 -0.121 21.983 1.00 89.62 98 LEU A N 1
ATOM 827 C CA . LEU A 1 98 ? -16.272 1.276 22.031 1.00 89.62 98 LEU A CA 1
ATOM 828 C C . LEU A 1 98 ? -17.794 1.389 21.990 1.00 89.62 98 LEU A C 1
ATOM 830 O O . LEU A 1 98 ? -18.366 2.076 22.837 1.00 89.62 98 LEU A O 1
ATOM 834 N N . ARG A 1 99 ? -18.455 0.668 21.075 1.00 90.94 99 ARG A N 1
ATOM 835 C CA . ARG A 1 99 ? -19.924 0.649 20.990 1.00 90.94 99 ARG A CA 1
ATOM 836 C C . ARG A 1 99 ? -20.546 0.148 22.291 1.00 90.94 99 ARG A C 1
ATOM 838 O O . ARG A 1 99 ? -21.490 0.747 22.800 1.00 90.94 99 ARG A O 1
ATOM 845 N N . ARG A 1 100 ? -19.995 -0.925 22.870 1.00 88.75 100 ARG A N 1
ATOM 846 C CA . ARG A 1 100 ? -20.479 -1.483 24.142 1.00 88.75 100 ARG A CA 1
ATOM 847 C C . ARG A 1 100 ? -20.279 -0.517 25.312 1.00 88.75 100 ARG A C 1
ATOM 849 O O . ARG A 1 100 ? -21.199 -0.344 26.111 1.00 88.75 100 ARG A O 1
ATOM 856 N N . ARG A 1 101 ? -19.127 0.154 25.383 1.00 92.19 101 ARG A N 1
ATOM 857 C CA . ARG A 1 101 ? -18.833 1.201 26.374 1.00 92.19 101 ARG A CA 1
ATOM 858 C C . ARG A 1 101 ? -19.820 2.365 26.273 1.00 92.19 101 ARG A C 1
ATOM 860 O O . ARG A 1 101 ? -20.354 2.793 27.290 1.00 92.19 101 ARG A O 1
ATOM 867 N N . GLU A 1 102 ? -20.101 2.851 25.065 1.00 90.50 102 GLU A N 1
ATOM 868 C CA . GLU A 1 102 ? -21.051 3.951 24.844 1.00 90.50 102 GLU A CA 1
ATOM 869 C C . GLU A 1 102 ? -22.482 3.582 25.239 1.00 90.50 102 GLU A C 1
ATOM 871 O O . GLU A 1 102 ? -23.181 4.390 25.849 1.00 90.50 102 GLU A O 1
ATOM 876 N N . LEU A 1 103 ? -22.915 2.353 24.944 1.00 90.19 103 LEU A N 1
ATOM 877 C CA . LEU A 1 103 ? -24.222 1.855 25.371 1.00 90.19 103 LEU A CA 1
ATOM 878 C C . LEU A 1 103 ? -24.333 1.794 26.899 1.00 90.19 103 LEU A C 1
ATOM 880 O O . LEU A 1 103 ? -25.336 2.242 27.452 1.00 90.19 103 LEU A O 1
ATOM 884 N N . LEU A 1 104 ? -23.311 1.274 27.585 1.00 86.88 104 LEU A N 1
ATOM 885 C CA . LEU A 1 104 ? -23.276 1.229 29.050 1.00 86.88 104 LEU A CA 1
ATOM 886 C C . LEU A 1 104 ? -23.257 2.637 29.659 1.00 86.88 104 LEU A C 1
ATOM 888 O O . LEU A 1 104 ? -23.999 2.899 30.601 1.00 86.88 104 LEU A O 1
ATOM 892 N N . ALA A 1 105 ? -22.485 3.562 29.086 1.00 88.50 105 ALA A N 1
ATOM 893 C CA . ALA A 1 105 ? -22.449 4.953 29.531 1.00 88.50 105 ALA A CA 1
ATOM 894 C C . ALA A 1 105 ? -23.819 5.636 29.391 1.00 88.50 105 ALA A C 1
ATOM 896 O O . ALA A 1 105 ? -24.275 6.288 30.327 1.00 88.50 105 ALA A O 1
ATOM 897 N N . LYS A 1 106 ? -24.518 5.428 28.266 1.00 89.62 106 LYS A N 1
ATOM 898 C CA . LYS A 1 106 ? -25.887 5.933 28.067 1.00 89.62 106 LYS A CA 1
ATOM 899 C C . LYS A 1 106 ? -26.876 5.328 29.063 1.00 89.62 106 LYS A C 1
ATOM 901 O O . LYS A 1 106 ? -27.712 6.055 29.584 1.00 89.62 106 LYS A O 1
ATOM 906 N N . LYS A 1 107 ? -26.765 4.029 29.373 1.00 86.88 107 LYS A N 1
ATOM 907 C CA . LYS A 1 107 ? -27.597 3.371 30.401 1.00 86.88 107 LYS A CA 1
ATOM 908 C C . LYS A 1 107 ? -27.375 3.961 31.795 1.00 86.88 107 LYS A C 1
ATOM 910 O O . LYS A 1 107 ? -28.340 4.167 32.516 1.00 86.88 107 LYS A O 1
ATOM 915 N N . ILE A 1 108 ? -26.126 4.276 32.146 1.00 84.75 108 ILE A N 1
ATOM 916 C CA . ILE A 1 108 ? -25.786 4.945 33.411 1.00 84.75 108 ILE A CA 1
ATOM 917 C C . ILE A 1 108 ? -26.291 6.397 33.423 1.00 84.75 108 ILE A C 1
ATOM 919 O O . ILE A 1 108 ? -26.746 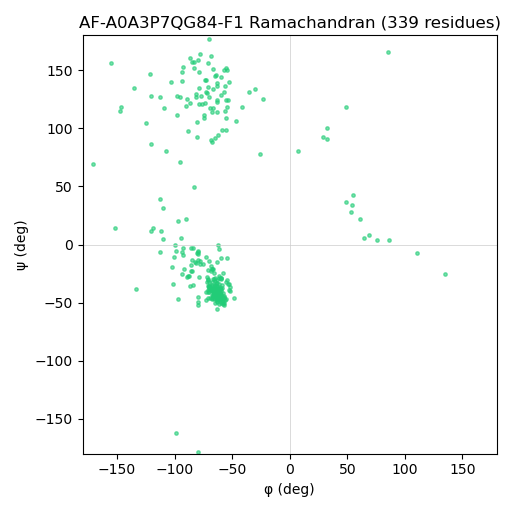6.873 34.450 1.00 84.75 108 ILE A O 1
ATOM 923 N N . GLN A 1 109 ? -26.239 7.117 32.300 1.00 84.81 109 GLN A N 1
ATOM 924 C CA . GLN A 1 109 ? -26.776 8.484 32.222 1.00 84.81 109 GLN A CA 1
ATOM 925 C C . GLN A 1 109 ? -28.308 8.527 32.283 1.00 84.81 109 GLN A C 1
ATOM 927 O O . GLN A 1 109 ? -28.867 9.476 32.818 1.00 84.81 109 GLN A O 1
ATOM 932 N N . ALA A 1 110 ? -28.982 7.507 31.748 1.00 84.38 110 ALA A N 1
ATOM 933 C CA . ALA A 1 110 ? -30.438 7.388 31.758 1.00 84.38 110 ALA A CA 1
ATOM 934 C C . ALA A 1 110 ? -31.003 6.785 33.061 1.00 84.38 110 ALA A C 1
ATOM 936 O O . ALA A 1 110 ? -32.220 6.666 33.189 1.00 84.38 110 ALA A O 1
ATOM 937 N N . SER A 1 111 ? -30.156 6.379 34.016 1.00 77.56 111 SER A N 1
ATOM 938 C CA . SER A 1 111 ? -30.606 5.771 35.272 1.00 77.56 111 SER A CA 1
ATOM 939 C C . SER A 1 111 ? -31.223 6.825 36.203 1.00 77.56 111 SER A C 1
ATOM 941 O O . SER A 1 111 ? -30.553 7.797 36.555 1.00 77.56 111 SER A O 1
ATOM 943 N N . GLY A 1 112 ? -32.486 6.629 36.595 1.00 72.31 112 GLY A N 1
ATOM 944 C CA . GLY A 1 112 ? -33.226 7.468 37.550 1.00 72.31 112 GLY A CA 1
ATOM 945 C C . GLY A 1 112 ? -33.263 6.887 38.974 1.00 72.31 112 GLY A C 1
ATOM 946 O O . GLY A 1 112 ? -32.486 5.996 39.313 1.00 72.31 112 GLY A O 1
ATOM 947 N N . GLN A 1 113 ? -34.188 7.367 39.815 1.00 62.31 113 GLN A N 1
ATOM 948 C CA . GLN A 1 113 ? -34.335 6.931 41.219 1.00 62.31 113 GLN A CA 1
ATOM 949 C C . GLN A 1 113 ? -34.797 5.465 41.391 1.00 62.31 113 GLN A C 1
ATOM 951 O O . GLN A 1 113 ? -34.550 4.883 42.442 1.00 62.31 113 GLN A O 1
ATOM 956 N N . GLU A 1 114 ? -35.418 4.852 40.376 1.00 61.38 114 GLU A N 1
ATOM 957 C CA . GLU A 1 114 ? -35.934 3.466 40.426 1.00 61.38 114 GLU A CA 1
ATOM 958 C C . GLU A 1 114 ? -34.888 2.389 40.091 1.00 61.38 114 GLU A C 1
ATOM 960 O O . GLU A 1 114 ? -35.102 1.202 40.334 1.00 61.38 114 GLU A O 1
ATOM 965 N N . THR A 1 115 ? -33.740 2.772 39.533 1.00 69.94 115 THR A N 1
ATOM 966 C CA . THR A 1 115 ? -32.680 1.817 39.183 1.00 69.94 115 THR A CA 1
ATOM 967 C C . THR A 1 115 ? -31.918 1.371 40.428 1.00 69.94 115 THR A C 1
ATOM 969 O O . THR A 1 115 ? -31.304 2.184 41.118 1.00 69.94 115 THR A O 1
ATOM 972 N N . ALA A 1 116 ? -31.918 0.063 40.700 1.00 77.94 116 ALA A N 1
ATOM 973 C CA . ALA A 1 116 ? -31.231 -0.511 41.851 1.00 77.94 116 ALA A CA 1
ATOM 974 C C . ALA A 1 116 ? -29.734 -0.157 41.836 1.00 77.94 116 ALA A C 1
ATOM 976 O O . ALA A 1 116 ? -29.037 -0.370 40.840 1.00 77.94 116 ALA A O 1
ATOM 977 N N . ALA A 1 117 ? -29.213 0.325 42.968 1.00 79.81 117 ALA A N 1
ATOM 978 C CA . ALA A 1 117 ? -27.808 0.719 43.106 1.00 79.81 117 ALA A CA 1
ATOM 979 C C . ALA A 1 117 ? -26.824 -0.408 42.720 1.00 79.81 117 ALA A C 1
ATOM 981 O O . ALA A 1 117 ? -25.746 -0.137 42.191 1.00 79.81 117 ALA A O 1
ATOM 982 N N . GLN A 1 118 ? -27.226 -1.668 42.921 1.00 81.56 118 GLN A N 1
ATOM 983 C CA . GLN A 1 118 ? -26.476 -2.858 42.508 1.00 81.56 118 GLN A CA 1
ATOM 984 C C . GLN A 1 118 ? -26.325 -2.957 40.979 1.00 81.56 118 GLN A C 1
ATOM 986 O O . GLN A 1 118 ? -25.218 -3.172 40.494 1.00 81.56 118 GLN A O 1
ATOM 991 N N . GLN A 1 119 ? -27.384 -2.695 40.205 1.00 82.81 119 GLN A N 1
ATOM 992 C CA . GLN A 1 119 ? -27.333 -2.724 38.735 1.00 82.81 119 GLN A CA 1
ATOM 993 C C . GLN A 1 119 ? -26.444 -1.609 38.173 1.00 82.81 119 GLN A C 1
ATOM 995 O O . GLN A 1 119 ? -25.678 -1.819 37.232 1.00 82.81 119 GLN A O 1
ATOM 1000 N N . ILE A 1 120 ? -26.485 -0.422 38.786 1.00 83.31 120 ILE A N 1
ATOM 1001 C CA . ILE A 1 120 ? -25.596 0.689 38.419 1.00 83.31 120 ILE A CA 1
ATOM 1002 C C . ILE A 1 120 ? -24.131 0.312 38.699 1.00 83.31 120 ILE A C 1
ATOM 1004 O O . ILE A 1 120 ? -23.251 0.614 37.887 1.00 83.31 120 ILE A O 1
ATOM 1008 N N . ALA A 1 121 ? -23.854 -0.372 39.814 1.00 86.31 121 ALA A N 1
ATOM 1009 C CA . ALA A 1 121 ? -22.516 -0.864 40.140 1.00 86.31 121 ALA A CA 1
ATOM 1010 C C . ALA A 1 121 ? -22.026 -1.930 39.139 1.00 86.31 121 ALA A C 1
ATOM 1012 O O . ALA A 1 121 ? -20.882 -1.861 38.688 1.00 86.31 121 ALA A O 1
ATOM 1013 N N . GLU A 1 122 ? -22.892 -2.854 38.715 1.00 90.00 122 GLU A N 1
ATOM 1014 C CA . GLU A 1 122 ? -22.586 -3.849 37.677 1.00 90.00 122 GLU A CA 1
ATOM 1015 C C . GLU A 1 122 ? -22.271 -3.205 36.322 1.00 90.00 122 GLU A C 1
ATOM 1017 O O . GLU A 1 122 ? -21.308 -3.594 35.651 1.00 90.00 122 GLU A O 1
ATOM 1022 N N . TRP A 1 123 ? -23.037 -2.187 35.915 1.00 88.81 123 TRP A N 1
ATOM 1023 C CA . TRP A 1 123 ? -22.768 -1.452 34.677 1.00 88.81 123 TRP A CA 1
ATOM 1024 C C . TRP A 1 123 ? -21.451 -0.684 34.745 1.00 88.81 123 TRP A C 1
ATOM 1026 O O . TRP A 1 123 ? -20.713 -0.674 33.761 1.00 88.81 123 TRP A O 1
ATOM 1036 N N . ARG A 1 124 ? -21.117 -0.088 35.897 1.00 88.44 124 ARG A N 1
ATOM 1037 C CA . ARG A 1 124 ? -19.821 0.578 36.118 1.00 88.44 124 ARG A CA 1
ATOM 1038 C C . ARG A 1 124 ? -18.654 -0.408 36.074 1.00 88.44 124 ARG A C 1
ATOM 1040 O O . ARG A 1 124 ? -17.653 -0.116 35.427 1.00 88.44 124 ARG A O 1
ATOM 1047 N N . SER A 1 125 ? -18.799 -1.578 36.695 1.00 90.12 125 SER A N 1
ATOM 1048 C CA . SER A 1 125 ? -17.803 -2.657 36.626 1.00 90.12 125 SER A CA 1
ATOM 1049 C C . SER A 1 125 ? -17.607 -3.141 35.185 1.00 90.12 125 SER A C 1
ATOM 1051 O O . SER A 1 125 ? -16.486 -3.198 34.681 1.00 90.12 125 SER A O 1
ATOM 1053 N N . SER A 1 126 ? -18.711 -3.370 34.465 1.00 89.19 126 SER A N 1
ATOM 1054 C CA . SER A 1 126 ? -18.683 -3.745 33.048 1.00 89.19 126 SER A CA 1
ATOM 1055 C C . SER A 1 126 ? -18.034 -2.669 32.173 1.00 89.19 126 SER A C 1
ATOM 1057 O O . SER A 1 126 ? -17.318 -3.002 31.233 1.00 89.19 126 SER A O 1
ATOM 1059 N N . LEU A 1 127 ? -18.266 -1.385 32.464 1.00 89.81 127 LEU A N 1
ATOM 1060 C CA . LEU A 1 127 ? -17.654 -0.262 31.752 1.00 89.81 127 LEU A CA 1
ATOM 1061 C C . LEU A 1 127 ? -16.138 -0.233 31.975 1.00 89.81 127 LEU A C 1
ATOM 1063 O O . LEU A 1 127 ? -15.396 -0.150 30.998 1.00 89.81 127 LEU A O 1
ATOM 1067 N N . ALA A 1 128 ? -15.689 -0.382 33.224 1.00 91.06 128 ALA A N 1
ATOM 1068 C CA . ALA A 1 128 ? -14.269 -0.472 33.556 1.00 91.06 128 ALA A CA 1
ATOM 1069 C C . ALA A 1 128 ? -13.592 -1.656 32.842 1.00 91.06 128 ALA A C 1
ATOM 1071 O O . ALA A 1 128 ? -12.471 -1.527 32.353 1.00 91.06 128 ALA A O 1
ATOM 1072 N N . GLU A 1 129 ? -14.286 -2.788 32.709 1.00 91.44 129 GLU A N 1
ATOM 1073 C CA . GLU A 1 129 ? -13.782 -3.937 31.956 1.00 91.44 129 GLU A CA 1
ATOM 1074 C C . GLU A 1 129 ? -13.658 -3.644 30.453 1.00 91.44 129 GLU A C 1
ATOM 1076 O O . GLU A 1 129 ? -12.630 -3.940 29.843 1.00 91.44 129 GLU A O 1
ATOM 1081 N N . GLN A 1 130 ? -14.653 -2.984 29.845 1.00 90.00 130 GLN A N 1
ATOM 1082 C CA . GLN A 1 130 ? -14.530 -2.546 28.449 1.00 90.00 130 GLN A CA 1
ATOM 1083 C C . GLN A 1 130 ? -13.341 -1.592 28.258 1.00 90.00 130 GLN A C 1
ATOM 1085 O O . GLN A 1 130 ? -12.619 -1.708 27.272 1.00 90.00 130 GLN A O 1
ATOM 1090 N N . GLU A 1 131 ? -13.100 -0.668 29.190 1.00 90.62 131 GLU A N 1
ATOM 1091 C CA . GLU A 1 131 ? -11.957 0.253 29.130 1.00 90.62 131 GLU A CA 1
ATOM 1092 C C . GLU A 1 131 ? -10.610 -0.464 29.256 1.00 90.62 131 GLU A C 1
ATOM 1094 O O . GLU A 1 131 ? -9.673 -0.135 28.522 1.00 90.62 131 GLU A O 1
ATOM 1099 N N . ARG A 1 132 ? -10.520 -1.488 30.114 1.00 91.75 132 ARG A N 1
ATOM 1100 C CA . ARG A 1 132 ? -9.334 -2.352 30.214 1.00 91.75 132 ARG A CA 1
ATOM 1101 C C . ARG A 1 132 ? -9.047 -3.063 28.896 1.00 91.75 132 ARG A C 1
ATOM 1103 O O . ARG A 1 132 ? -7.910 -3.014 28.431 1.00 91.75 132 ARG A O 1
ATOM 1110 N N . LEU A 1 133 ? -10.064 -3.646 28.259 1.00 90.12 133 LEU A N 1
ATOM 1111 C CA . LEU A 1 133 ? -9.926 -4.321 26.962 1.00 90.12 133 LEU A CA 1
ATOM 1112 C C . LEU A 1 133 ? -9.523 -3.349 25.845 1.00 90.12 133 LEU A C 1
ATOM 1114 O O . LEU A 1 133 ? -8.640 -3.649 25.040 1.00 90.12 133 LEU A O 1
ATOM 1118 N N . ILE A 1 134 ? -10.100 -2.144 25.829 1.00 91.50 134 ILE A N 1
ATOM 1119 C CA . ILE A 1 134 ? -9.697 -1.076 24.904 1.00 91.50 134 ILE A CA 1
ATOM 1120 C C . ILE A 1 134 ? -8.216 -0.736 25.103 1.00 91.50 134 ILE A C 1
ATOM 1122 O O . ILE A 1 134 ? -7.475 -0.615 24.127 1.00 91.50 134 ILE A O 1
ATOM 1126 N N . ASN A 1 135 ? -7.767 -0.583 26.351 1.00 91.88 135 ASN A N 1
ATOM 1127 C CA . ASN A 1 135 ? -6.373 -0.271 26.650 1.00 91.88 135 ASN A CA 1
ATOM 1128 C C . ASN A 1 135 ? -5.429 -1.421 26.266 1.00 91.88 135 ASN A C 1
ATOM 1130 O O . ASN A 1 135 ? -4.368 -1.177 25.695 1.00 91.88 135 ASN A O 1
ATOM 1134 N N . TYR A 1 136 ? -5.834 -2.668 26.506 1.00 90.62 136 TYR A N 1
ATOM 1135 C CA . TYR A 1 136 ? -5.094 -3.853 26.079 1.00 90.62 136 TYR A CA 1
ATOM 1136 C C . TYR A 1 136 ? -4.869 -3.850 24.561 1.00 90.62 136 TYR A C 1
ATOM 1138 O O . TYR A 1 136 ? -3.727 -3.894 24.106 1.00 90.62 136 TYR A O 1
ATOM 1146 N N . HIS A 1 137 ? -5.931 -3.675 23.767 1.00 86.75 137 HIS A N 1
ATOM 1147 C CA . HIS A 1 137 ? -5.819 -3.667 22.307 1.00 86.75 137 HIS A CA 1
ATOM 1148 C C . HIS A 1 137 ? -5.014 -2.481 21.750 1.00 86.75 137 HIS A C 1
ATOM 1150 O O . HIS A 1 137 ? -4.359 -2.629 20.718 1.00 86.75 137 HIS A O 1
ATOM 1156 N N . LYS A 1 138 ? -5.006 -1.323 22.428 1.00 87.31 138 LYS A N 1
ATOM 1157 C CA . LYS A 1 138 ? -4.144 -0.180 22.058 1.00 87.31 138 LYS A CA 1
ATOM 1158 C C . LYS A 1 138 ? -2.655 -0.489 22.232 1.00 87.31 138 LYS A C 1
ATOM 1160 O O . LYS A 1 138 ? -1.841 -0.035 21.424 1.00 87.31 138 LYS A O 1
ATOM 1165 N N . ASN A 1 139 ? -2.323 -1.262 23.264 1.00 88.38 139 ASN A N 1
ATOM 1166 C CA . ASN A 1 139 ? -0.950 -1.558 23.673 1.00 88.38 139 ASN A CA 1
ATOM 1167 C C . ASN A 1 139 ? -0.399 -2.866 23.085 1.00 88.38 139 ASN A C 1
ATOM 1169 O O . ASN A 1 139 ? 0.722 -3.250 23.408 1.00 88.38 139 ASN A O 1
ATOM 1173 N N . LEU A 1 140 ? -1.143 -3.533 22.196 1.00 86.56 140 LEU A N 1
ATOM 1174 C CA . LEU A 1 140 ? -0.664 -4.733 21.512 1.00 86.56 140 LEU A CA 1
ATOM 1175 C C . LEU A 1 140 ? 0.612 -4.455 20.690 1.00 86.56 140 LEU A C 1
ATOM 1177 O O . LEU A 1 140 ? 0.746 -3.380 20.078 1.00 86.56 140 LEU A O 1
ATOM 1181 N N . PRO A 1 141 ? 1.546 -5.422 20.632 1.00 87.12 141 PRO A N 1
ATOM 1182 C CA . PRO A 1 141 ? 2.773 -5.277 19.865 1.00 87.12 141 PRO A CA 1
ATOM 1183 C C . PRO A 1 141 ? 2.491 -5.222 18.356 1.00 87.12 141 PRO A C 1
ATOM 1185 O O . PRO A 1 141 ? 1.522 -5.790 17.850 1.00 87.12 141 PRO A O 1
ATOM 1188 N N . ASP A 1 142 ? 3.365 -4.529 17.619 1.00 82.75 142 ASP A N 1
ATOM 1189 C CA . ASP A 1 142 ? 3.304 -4.406 16.152 1.00 82.75 142 ASP A CA 1
ATOM 1190 C C . ASP A 1 142 ? 3.193 -5.775 15.453 1.00 82.75 142 ASP A C 1
ATOM 1192 O O . ASP A 1 142 ? 2.452 -5.912 14.480 1.00 82.75 142 ASP A O 1
ATOM 1196 N N . SER A 1 143 ? 3.915 -6.786 15.947 1.00 80.56 143 SER A N 1
ATOM 1197 C CA . SER A 1 143 ? 3.959 -8.136 15.371 1.00 80.56 143 SER A CA 1
ATOM 1198 C C . SER A 1 143 ? 2.579 -8.792 15.310 1.00 80.56 143 SER A C 1
ATOM 1200 O O . SER A 1 143 ? 2.205 -9.327 14.273 1.00 80.56 143 SER A O 1
ATOM 1202 N N . GLU A 1 144 ? 1.788 -8.703 16.376 1.00 81.81 144 GLU A N 1
ATOM 1203 C CA . GLU A 1 144 ? 0.457 -9.322 16.449 1.00 81.81 144 GLU A CA 1
ATOM 1204 C C . GLU A 1 144 ? -0.619 -8.515 15.711 1.00 81.81 144 GLU A C 1
ATOM 1206 O O . GLU A 1 144 ? -1.618 -9.054 15.223 1.00 81.81 144 GLU A O 1
ATOM 1211 N N . ILE A 1 145 ? -0.436 -7.198 15.609 1.00 84.12 145 ILE A N 1
ATOM 1212 C CA . ILE A 1 145 ? -1.360 -6.336 14.867 1.00 84.12 145 ILE A CA 1
ATOM 1213 C C . ILE A 1 145 ? -1.237 -6.585 13.369 1.00 84.12 145 ILE A C 1
ATOM 1215 O O . ILE A 1 145 ? -2.246 -6.773 12.692 1.00 84.12 145 ILE A O 1
ATOM 1219 N N . PHE A 1 146 ? -0.012 -6.646 12.854 1.00 83.69 146 PHE A N 1
ATOM 1220 C CA . PHE A 1 146 ? 0.217 -6.795 11.421 1.00 83.69 146 PHE A CA 1
ATOM 1221 C C . PHE A 1 146 ? 0.052 -8.232 10.898 1.00 83.69 146 PHE A C 1
ATOM 1223 O O . PHE A 1 146 ? 0.081 -8.438 9.688 1.00 83.69 146 PHE A O 1
ATOM 1230 N N . MET A 1 147 ? -0.152 -9.230 11.756 1.00 78.25 147 MET A N 1
ATOM 1231 C CA . MET A 1 147 ? -0.438 -10.606 11.320 1.00 78.25 147 MET A CA 1
ATOM 1232 C C . MET A 1 147 ? -1.930 -10.873 11.039 1.00 78.25 147 MET A C 1
ATOM 1234 O O . MET A 1 147 ? -2.274 -11.974 10.616 1.00 78.25 147 MET A O 1
ATOM 1238 N N . GLY A 1 148 ? -2.811 -9.889 11.262 1.00 74.38 148 GLY A N 1
ATOM 1239 C CA . GLY A 1 148 ? -4.254 -10.004 11.012 1.00 74.38 148 GLY A CA 1
ATOM 1240 C C . GLY A 1 148 ? -4.675 -9.840 9.545 1.00 74.38 148 GLY A C 1
ATOM 1241 O O . GLY A 1 148 ? -3.845 -9.631 8.658 1.00 74.38 148 GLY A O 1
ATOM 1242 N N . ASP A 1 149 ? -5.988 -9.911 9.303 1.00 78.38 149 ASP A N 1
ATOM 1243 C CA . ASP A 1 149 ? -6.575 -9.577 8.002 1.00 78.38 149 ASP A CA 1
ATOM 1244 C C . ASP A 1 149 ? -6.568 -8.056 7.772 1.00 78.38 149 ASP A C 1
ATOM 1246 O O . ASP A 1 149 ? -6.794 -7.257 8.680 1.00 78.38 149 ASP A O 1
ATOM 1250 N N . TYR A 1 150 ? -6.299 -7.660 6.532 1.00 82.12 150 TYR A N 1
ATOM 1251 C CA . TYR A 1 150 ? -6.257 -6.270 6.089 1.00 82.12 150 TYR A CA 1
ATOM 1252 C C . TYR A 1 150 ? -7.538 -5.834 5.367 1.00 82.12 150 TYR A C 1
ATOM 1254 O O . TYR A 1 150 ? -7.623 -4.683 4.937 1.00 82.12 150 TYR A O 1
ATOM 1262 N N . SER A 1 151 ? -8.521 -6.727 5.208 1.00 79.75 151 SER A N 1
ATOM 1263 C CA . SER A 1 151 ? -9.817 -6.412 4.590 1.00 79.75 151 SER A CA 1
ATOM 1264 C C . SER A 1 151 ? -10.595 -5.340 5.357 1.00 79.75 151 SER A C 1
ATOM 1266 O O . SER A 1 151 ? -11.330 -4.567 4.752 1.00 79.75 151 SER A O 1
ATOM 1268 N N . GLU A 1 152 ? -10.389 -5.254 6.672 1.00 78.38 152 GLU A N 1
ATOM 1269 C CA . GLU A 1 152 ? -11.029 -4.267 7.552 1.00 78.38 152 GLU A CA 1
ATOM 1270 C C . GLU A 1 152 ? -10.369 -2.878 7.497 1.00 78.38 152 GLU A C 1
ATOM 1272 O O . GLU A 1 152 ? -10.879 -1.922 8.081 1.00 78.38 152 GLU A O 1
ATOM 1277 N N . VAL A 1 153 ? -9.227 -2.745 6.814 1.00 84.31 153 VAL A N 1
ATOM 1278 C CA . VAL A 1 153 ? -8.507 -1.472 6.713 1.00 84.31 153 VAL A CA 1
ATOM 1279 C C . VAL A 1 153 ? -9.178 -0.574 5.680 1.00 84.31 153 VAL A C 1
ATOM 1281 O O . VAL A 1 153 ? -9.236 -0.895 4.491 1.00 84.31 153 VAL A O 1
ATOM 1284 N N . ASP A 1 154 ? -9.608 0.604 6.126 1.00 85.38 154 ASP A N 1
ATOM 1285 C CA . ASP A 1 154 ? -10.144 1.638 5.248 1.00 85.38 154 ASP A CA 1
ATOM 1286 C C . ASP A 1 154 ? -9.007 2.424 4.575 1.00 85.38 154 ASP A C 1
ATOM 1288 O O . ASP A 1 154 ? -8.468 3.411 5.087 1.00 85.38 154 ASP A O 1
ATOM 1292 N N . TRP A 1 155 ? -8.635 1.964 3.383 1.00 85.06 155 TRP A N 1
ATOM 1293 C CA . TRP A 1 155 ? -7.596 2.584 2.564 1.00 85.06 155 TRP A CA 1
ATOM 1294 C C . TRP A 1 155 ? -7.969 3.983 2.060 1.00 85.06 155 TRP A C 1
ATOM 1296 O O . TRP A 1 155 ? -7.068 4.772 1.765 1.00 85.06 155 TRP A O 1
ATOM 1306 N N . VAL A 1 156 ? -9.265 4.299 1.954 1.00 84.75 156 VAL A N 1
ATOM 1307 C CA . VAL A 1 156 ? -9.748 5.621 1.530 1.00 84.75 156 VAL A CA 1
ATOM 1308 C C . VAL A 1 156 ? -9.508 6.622 2.650 1.00 84.75 156 VAL A C 1
ATOM 1310 O O . VAL A 1 156 ? -8.884 7.659 2.414 1.00 84.75 156 VAL A O 1
ATOM 1313 N N . LYS A 1 157 ? -9.877 6.258 3.883 1.00 86.06 157 LYS A N 1
ATOM 1314 C CA . LYS A 1 157 ? -9.601 7.064 5.078 1.00 86.06 157 LYS A CA 1
ATOM 1315 C C . LYS A 1 157 ? -8.110 7.366 5.222 1.00 86.06 157 LYS A C 1
ATOM 1317 O O . LYS A 1 157 ? -7.749 8.525 5.403 1.00 86.06 157 LYS A O 1
ATOM 1322 N N . ILE A 1 158 ? -7.237 6.366 5.077 1.00 86.56 158 ILE A N 1
ATOM 1323 C CA . ILE A 1 158 ? -5.778 6.567 5.183 1.00 86.56 158 ILE A CA 1
ATOM 1324 C C . ILE A 1 158 ? -5.269 7.529 4.097 1.00 86.56 158 ILE A C 1
ATOM 1326 O O . ILE A 1 158 ? -4.489 8.440 4.373 1.00 86.56 158 ILE A O 1
ATOM 1330 N N . ALA A 1 159 ? -5.712 7.357 2.851 1.00 82.62 159 ALA A N 1
ATOM 1331 C CA . ALA A 1 159 ? -5.301 8.220 1.746 1.00 82.62 159 ALA A CA 1
ATOM 1332 C C . ALA A 1 159 ? -5.734 9.687 1.942 1.00 82.62 159 ALA A C 1
ATOM 1334 O O . ALA A 1 159 ? -4.980 10.612 1.630 1.00 82.62 159 ALA A O 1
ATOM 1335 N N . GLN A 1 160 ? -6.932 9.911 2.478 1.00 79.62 160 GLN A N 1
ATOM 1336 C CA . GLN A 1 160 ? -7.478 11.250 2.692 1.00 79.62 160 GLN A CA 1
ATOM 1337 C C . GLN A 1 160 ? -6.917 11.922 3.952 1.00 79.62 160 GLN A C 1
ATOM 1339 O O . GLN A 1 160 ? -6.519 13.082 3.891 1.00 79.62 160 GLN A O 1
ATOM 1344 N N . VAL A 1 161 ? -6.846 11.205 5.077 1.00 83.81 161 VAL A N 1
ATOM 1345 C CA . VAL A 1 161 ? -6.445 11.766 6.376 1.00 83.81 161 VAL A CA 1
ATOM 1346 C C . VAL A 1 161 ? -4.927 11.896 6.480 1.00 83.81 161 VAL A C 1
ATOM 1348 O O . VAL A 1 161 ? -4.424 12.978 6.771 1.00 83.81 161 VAL A O 1
ATOM 1351 N N . ASP A 1 162 ? -4.186 10.818 6.213 1.00 80.62 162 ASP A N 1
ATOM 1352 C CA . ASP A 1 162 ? -2.737 10.783 6.445 1.00 80.62 162 ASP A CA 1
ATOM 1353 C C . ASP A 1 162 ? -1.928 11.298 5.244 1.00 80.62 162 ASP A C 1
ATOM 1355 O O . ASP A 1 162 ? -0.823 11.813 5.416 1.00 80.62 162 ASP A O 1
ATOM 1359 N N . PHE A 1 163 ? -2.471 11.188 4.024 1.00 76.69 163 PHE A N 1
ATOM 1360 C CA . PHE A 1 163 ? -1.814 11.650 2.790 1.00 76.69 163 PHE A CA 1
ATOM 1361 C C . PHE A 1 163 ? -2.480 12.876 2.149 1.00 76.69 163 PHE A C 1
ATOM 1363 O O . PHE A 1 163 ? -2.056 13.296 1.068 1.00 76.69 163 PHE A O 1
ATOM 1370 N N . SER A 1 164 ? -3.500 13.459 2.791 1.00 73.50 164 SER A N 1
ATOM 1371 C CA . SER A 1 164 ? -4.219 14.657 2.318 1.00 73.50 164 SER A CA 1
ATOM 1372 C C . SER A 1 164 ? -4.755 14.540 0.881 1.00 73.50 164 SER A C 1
ATOM 1374 O O . SER A 1 164 ? -4.840 15.535 0.166 1.00 73.50 164 SER A O 1
ATOM 1376 N N . GLY A 1 165 ? -5.055 13.322 0.414 1.00 66.44 165 GLY A N 1
ATOM 1377 C CA . GLY A 1 165 ? -5.506 13.068 -0.959 1.00 66.44 165 GLY A CA 1
ATOM 1378 C C . GLY A 1 165 ? -4.407 13.132 -2.030 1.00 66.44 165 GLY A C 1
ATOM 1379 O O . GLY A 1 165 ? -4.696 12.956 -3.212 1.00 66.44 165 GLY A O 1
ATOM 1380 N N . ASN A 1 166 ? -3.135 13.321 -1.655 1.00 71.56 166 ASN A N 1
ATOM 1381 C CA . ASN A 1 166 ? -2.012 13.291 -2.604 1.00 71.56 166 ASN A CA 1
ATOM 1382 C C . ASN A 1 166 ? -1.767 11.890 -3.191 1.00 71.56 166 ASN A C 1
ATOM 1384 O O . ASN A 1 166 ? -1.122 11.750 -4.232 1.00 71.56 166 ASN A O 1
ATOM 1388 N N . ARG A 1 167 ? -2.246 10.846 -2.506 1.00 71.81 167 ARG A N 1
ATOM 1389 C CA . ARG A 1 167 ? -2.144 9.438 -2.907 1.00 71.81 167 ARG A CA 1
ATOM 1390 C C . ARG A 1 167 ? -3.539 8.843 -3.024 1.00 71.81 167 ARG A C 1
ATOM 1392 O O . ARG A 1 167 ? -4.421 9.202 -2.253 1.00 71.81 167 ARG A O 1
ATOM 1399 N N . THR A 1 168 ? -3.732 7.916 -3.960 1.00 77.94 168 THR A N 1
ATOM 1400 C CA . THR A 1 168 ? -5.006 7.189 -4.072 1.00 77.94 168 THR A CA 1
ATOM 1401 C C . THR A 1 168 ? -5.048 6.009 -3.102 1.00 77.94 168 THR A C 1
ATOM 1403 O O . THR A 1 168 ? -4.014 5.413 -2.790 1.00 77.94 168 THR A O 1
ATOM 1406 N N . ALA A 1 169 ? -6.248 5.619 -2.663 1.00 77.44 169 ALA A N 1
ATOM 1407 C CA . ALA A 1 169 ? -6.450 4.458 -1.791 1.00 77.44 169 ALA A CA 1
ATOM 1408 C C . ALA A 1 169 ? -5.805 3.180 -2.361 1.00 77.44 169 ALA A C 1
ATOM 1410 O O . ALA A 1 169 ? -5.168 2.411 -1.640 1.00 77.44 169 ALA A O 1
ATOM 1411 N N . LEU A 1 170 ? -5.890 2.992 -3.683 1.00 75.12 170 LEU A N 1
ATOM 1412 C CA . LEU A 1 170 ? -5.267 1.866 -4.376 1.00 75.12 170 LEU A CA 1
ATOM 1413 C C . LEU A 1 170 ? -3.735 1.897 -4.276 1.00 75.12 170 LEU A C 1
ATOM 1415 O O . LEU A 1 170 ? -3.120 0.865 -4.012 1.00 75.12 170 LEU A O 1
ATOM 1419 N N . GLN A 1 171 ? -3.110 3.066 -4.446 1.00 76.31 171 GLN A N 1
ATOM 1420 C CA . GLN A 1 171 ? -1.656 3.212 -4.317 1.00 76.31 171 GLN A CA 1
ATOM 1421 C C . GLN A 1 171 ? -1.187 2.867 -2.903 1.00 76.31 171 GLN A C 1
ATOM 1423 O O . GLN A 1 171 ? -0.220 2.125 -2.739 1.00 76.31 171 GLN A O 1
ATOM 1428 N N . VAL A 1 172 ? -1.894 3.372 -1.892 1.00 81.44 172 VAL A N 1
ATOM 1429 C CA . VAL A 1 172 ? -1.608 3.123 -0.474 1.00 81.44 172 VAL A CA 1
ATOM 1430 C C . VAL A 1 172 ? -1.742 1.631 -0.149 1.00 81.44 172 VAL A C 1
ATOM 1432 O O . VAL A 1 172 ? -0.828 1.035 0.426 1.00 81.44 172 VAL A O 1
ATOM 1435 N N . ARG A 1 173 ? -2.833 0.999 -0.597 1.00 84.06 173 ARG A N 1
ATOM 1436 C CA . ARG A 1 173 ? -3.090 -0.435 -0.410 1.00 84.06 173 ARG A CA 1
ATOM 1437 C C . ARG A 1 173 ? -2.022 -1.307 -1.065 1.00 84.06 173 ARG A C 1
ATOM 1439 O O . ARG A 1 173 ? -1.457 -2.183 -0.414 1.00 84.06 173 ARG A O 1
ATOM 1446 N N . LEU A 1 174 ? -1.724 -1.075 -2.345 1.00 80.19 174 LEU A N 1
ATOM 1447 C CA . LEU A 1 174 ? -0.717 -1.852 -3.075 1.00 80.19 174 LEU A CA 1
ATOM 1448 C C . LEU A 1 174 ? 0.670 -1.683 -2.454 1.00 80.19 174 LEU A C 1
ATOM 1450 O O . LEU A 1 174 ? 1.416 -2.655 -2.347 1.00 80.19 174 LEU A O 1
ATOM 1454 N N . LYS A 1 175 ? 1.001 -0.472 -1.991 1.00 81.75 175 LYS A N 1
ATOM 1455 C CA . LYS A 1 175 ? 2.257 -0.204 -1.287 1.00 81.75 175 LYS A CA 1
ATOM 1456 C C . LYS A 1 175 ? 2.364 -1.012 0.002 1.00 81.75 175 LYS A C 1
ATOM 1458 O O . LYS A 1 175 ? 3.424 -1.571 0.291 1.00 81.75 175 LYS A O 1
ATOM 1463 N N . TRP A 1 176 ? 1.274 -1.096 0.761 1.00 85.44 176 TRP A N 1
ATOM 1464 C CA . TRP A 1 176 ? 1.239 -1.902 1.971 1.00 85.44 176 TRP A CA 1
ATOM 1465 C C . TRP A 1 176 ? 1.430 -3.387 1.669 1.00 85.44 176 TRP A C 1
ATOM 1467 O O . TRP A 1 176 ? 2.373 -3.996 2.172 1.00 85.44 176 TRP A O 1
ATOM 1477 N N . ILE A 1 177 ? 0.581 -3.937 0.798 1.00 82.81 177 ILE A N 1
ATOM 1478 C CA . ILE A 1 177 ? 0.534 -5.370 0.491 1.00 82.81 177 ILE A CA 1
ATOM 1479 C C . ILE A 1 177 ? 1.845 -5.858 -0.124 1.00 82.81 177 ILE A C 1
ATOM 1481 O O . ILE A 1 177 ? 2.299 -6.941 0.227 1.00 82.81 177 ILE A O 1
ATOM 1485 N N . ASN A 1 178 ? 2.466 -5.078 -1.010 1.00 79.81 178 ASN A N 1
ATOM 1486 C CA . ASN A 1 178 ? 3.627 -5.548 -1.763 1.00 79.81 178 ASN A CA 1
ATOM 1487 C C . ASN A 1 178 ? 4.972 -5.287 -1.072 1.00 79.81 178 ASN A C 1
ATOM 1489 O O . ASN A 1 178 ? 5.922 -6.027 -1.328 1.00 79.81 178 ASN A O 1
ATOM 1493 N N . GLU A 1 179 ? 5.082 -4.246 -0.235 1.00 74.62 179 GLU A N 1
ATOM 1494 C CA . GLU A 1 179 ? 6.384 -3.790 0.278 1.00 74.62 179 GLU A CA 1
ATOM 1495 C C . GLU A 1 179 ? 6.450 -3.518 1.784 1.00 74.62 179 GLU A C 1
ATOM 1497 O O . GLU A 1 179 ? 7.497 -3.733 2.398 1.00 74.62 179 GLU A O 1
ATOM 1502 N N . GLN A 1 180 ? 5.401 -2.952 2.388 1.00 78.44 180 GLN A N 1
ATOM 1503 C CA . GLN A 1 180 ? 5.489 -2.480 3.778 1.00 78.44 180 GLN A CA 1
ATOM 1504 C C . GLN A 1 180 ? 5.032 -3.518 4.797 1.00 78.44 180 GLN A C 1
ATOM 1506 O O . GLN A 1 180 ? 5.526 -3.490 5.927 1.00 78.44 180 GLN A O 1
ATOM 1511 N N . CYS A 1 181 ? 4.165 -4.444 4.388 1.00 78.31 181 CYS A N 1
ATOM 1512 C CA . CYS A 1 181 ? 3.653 -5.506 5.235 1.00 78.31 181 CYS A CA 1
ATOM 1513 C C . CYS A 1 181 ? 4.809 -6.325 5.854 1.00 78.31 181 CYS A C 1
ATOM 1515 O O . CYS A 1 181 ? 5.648 -6.854 5.119 1.00 78.31 181 CYS A O 1
ATOM 1517 N N . PRO A 1 182 ? 4.866 -6.443 7.196 1.00 79.88 182 PRO A N 1
ATOM 1518 C CA . PRO A 1 182 ? 5.875 -7.245 7.894 1.00 79.88 182 PRO A CA 1
ATOM 1519 C C . PRO A 1 182 ? 5.816 -8.744 7.596 1.00 79.88 182 PRO A C 1
ATOM 1521 O O . PRO A 1 182 ? 6.770 -9.446 7.901 1.00 79.88 182 PRO A O 1
ATOM 1524 N N . LYS A 1 183 ? 4.715 -9.226 7.003 1.00 78.62 183 LYS A N 1
ATOM 1525 C CA . LYS A 1 183 ? 4.533 -10.629 6.611 1.00 78.62 183 LYS A CA 1
ATOM 1526 C C . LYS A 1 183 ? 5.568 -11.095 5.585 1.00 78.62 183 LYS A C 1
ATOM 1528 O O . LYS A 1 183 ? 5.850 -12.286 5.505 1.00 78.62 183 LYS A O 1
ATOM 1533 N N . TRP A 1 184 ? 6.100 -10.174 4.784 1.00 81.25 184 TRP A N 1
ATOM 1534 C CA . TRP A 1 184 ? 6.938 -10.517 3.642 1.00 81.25 184 TRP A CA 1
ATOM 1535 C C . TRP A 1 184 ? 8.420 -10.290 3.913 1.00 81.25 184 TRP A C 1
ATOM 1537 O O . TRP A 1 184 ? 8.813 -9.270 4.487 1.00 81.25 184 TRP A O 1
ATOM 1547 N N . SER A 1 185 ? 9.249 -11.215 3.427 1.00 79.75 185 SER A N 1
ATOM 1548 C CA . SER A 1 185 ? 10.701 -11.124 3.548 1.00 79.75 185 SER A CA 1
ATOM 1549 C C . SER A 1 185 ? 11.258 -9.951 2.734 1.00 79.75 185 SER A C 1
ATOM 1551 O O . SER A 1 185 ? 10.924 -9.738 1.560 1.00 79.75 185 SER A O 1
ATOM 1553 N N . LYS A 1 186 ? 12.152 -9.186 3.368 1.00 78.31 186 LYS A N 1
ATOM 1554 C CA . LYS A 1 186 ? 12.911 -8.073 2.765 1.00 78.31 186 LYS A CA 1
ATOM 1555 C C . LYS A 1 186 ? 14.401 -8.389 2.641 1.00 78.31 186 LYS A C 1
ATOM 1557 O O . LYS A 1 186 ? 15.193 -7.489 2.375 1.00 78.31 186 LYS A O 1
ATOM 1562 N N . GLU A 1 187 ? 14.774 -9.648 2.839 1.00 80.31 187 GLU A N 1
ATOM 1563 C CA . GLU A 1 187 ? 16.162 -10.094 2.780 1.00 80.31 187 GLU A CA 1
ATOM 1564 C C . GLU A 1 187 ? 16.724 -10.010 1.351 1.00 80.31 187 GLU A C 1
ATOM 1566 O O . GLU A 1 187 ? 15.950 -9.929 0.386 1.00 80.31 187 GLU A O 1
ATOM 1571 N N . PRO A 1 188 ? 18.055 -10.029 1.177 1.00 84.00 188 PRO A N 1
ATOM 1572 C CA . PRO A 1 188 ? 18.672 -10.198 -0.134 1.00 84.00 188 PRO A CA 1
ATOM 1573 C C . PRO A 1 188 ? 18.178 -11.470 -0.837 1.00 84.00 188 PRO A C 1
ATOM 1575 O O . PRO A 1 188 ? 17.777 -12.433 -0.189 1.00 84.00 188 PRO A O 1
ATOM 1578 N N . TRP A 1 189 ? 18.185 -11.466 -2.170 1.00 85.25 189 TRP A N 1
ATOM 1579 C CA . TRP A 1 189 ? 17.806 -12.641 -2.955 1.00 85.25 189 TRP A CA 1
ATOM 1580 C C . TRP A 1 189 ? 18.895 -13.707 -2.883 1.00 85.25 189 TRP A C 1
ATOM 1582 O O . TRP A 1 189 ? 20.067 -13.421 -3.129 1.00 85.25 189 TRP A O 1
ATOM 1592 N N . THR A 1 190 ? 18.494 -14.937 -2.594 1.00 87.44 190 THR A N 1
ATOM 1593 C CA . THR A 1 190 ? 19.381 -16.102 -2.618 1.00 87.44 190 THR A CA 1
ATOM 1594 C C . THR A 1 190 ? 19.525 -16.656 -4.036 1.00 87.44 190 THR A C 1
ATOM 1596 O O . THR A 1 190 ? 18.654 -16.483 -4.892 1.00 87.44 190 THR A O 1
ATOM 1599 N N . ALA A 1 191 ? 20.620 -17.375 -4.298 1.00 84.81 191 ALA A N 1
ATOM 1600 C CA . ALA A 1 191 ? 20.848 -18.005 -5.600 1.00 84.81 191 ALA A CA 1
ATOM 1601 C C . ALA A 1 191 ? 19.761 -19.043 -5.952 1.00 84.81 191 ALA A C 1
ATOM 1603 O O . ALA A 1 191 ? 19.368 -19.160 -7.112 1.00 84.81 191 ALA A O 1
ATOM 1604 N N . MET A 1 192 ? 19.231 -19.756 -4.952 1.00 83.00 192 MET A N 1
ATOM 1605 C CA . MET A 1 192 ? 18.145 -20.726 -5.137 1.00 83.00 192 MET A CA 1
ATOM 1606 C C . MET A 1 192 ? 16.847 -20.051 -5.598 1.00 83.00 192 MET A C 1
ATOM 1608 O O . MET A 1 192 ? 16.215 -20.525 -6.542 1.00 83.00 192 MET A O 1
ATOM 1612 N N . GLU A 1 193 ? 16.477 -18.919 -4.988 1.00 85.25 193 GLU A N 1
ATOM 1613 C CA . GLU A 1 193 ? 15.302 -18.140 -5.401 1.00 85.25 193 GLU A CA 1
ATOM 1614 C C . GLU A 1 193 ? 15.452 -17.631 -6.841 1.00 85.25 193 GLU A C 1
ATOM 1616 O O . GLU A 1 193 ? 14.524 -17.749 -7.639 1.00 85.25 193 GLU A O 1
ATOM 1621 N N . ILE A 1 194 ? 16.632 -17.116 -7.204 1.00 84.12 194 ILE A N 1
ATOM 1622 C CA . ILE A 1 194 ? 16.900 -16.614 -8.562 1.00 84.12 194 ILE A CA 1
ATOM 1623 C C . ILE A 1 194 ? 16.773 -17.741 -9.593 1.00 84.12 194 ILE A C 1
ATOM 1625 O O . ILE A 1 194 ? 16.131 -17.563 -10.628 1.00 84.12 194 ILE A O 1
ATOM 1629 N N . ASN A 1 195 ? 17.320 -18.922 -9.303 1.00 83.50 195 ASN A N 1
ATOM 1630 C CA . ASN A 1 195 ? 17.196 -20.077 -10.191 1.00 83.50 195 ASN A CA 1
ATOM 1631 C C . ASN A 1 195 ? 15.735 -20.531 -10.338 1.00 83.50 195 ASN A C 1
ATOM 1633 O O . ASN A 1 195 ? 15.298 -20.853 -11.444 1.00 83.50 195 ASN A O 1
ATOM 1637 N N . CYS A 1 196 ? 14.952 -20.496 -9.255 1.00 83.12 196 CYS A N 1
ATOM 1638 C CA . CYS A 1 196 ? 13.525 -20.809 -9.303 1.00 83.12 196 CYS A CA 1
ATOM 1639 C C . CYS A 1 196 ? 12.745 -19.806 -10.172 1.00 83.12 196 CYS A C 1
ATOM 1641 O O . CYS A 1 196 ? 11.923 -20.220 -10.996 1.00 83.12 196 CYS A O 1
ATOM 1643 N N . LEU A 1 197 ? 13.053 -18.505 -10.053 1.00 83.81 197 LEU A N 1
ATOM 1644 C CA . LEU A 1 197 ? 12.490 -17.455 -10.907 1.00 83.81 197 LEU A CA 1
ATOM 1645 C C . LEU A 1 197 ? 12.843 -17.661 -12.383 1.00 83.81 197 LEU A C 1
ATOM 1647 O O . LEU A 1 197 ? 11.972 -17.494 -13.230 1.00 83.81 197 LEU A O 1
ATOM 1651 N N . ARG A 1 198 ? 14.080 -18.050 -12.711 1.00 79.69 198 ARG A N 1
ATOM 1652 C CA . ARG A 1 198 ? 14.484 -18.331 -14.102 1.00 79.69 198 ARG A CA 1
ATOM 1653 C C . ARG A 1 198 ? 13.741 -19.530 -14.688 1.00 79.69 198 ARG A C 1
ATOM 1655 O O . ARG A 1 198 ? 13.289 -19.469 -15.826 1.00 79.69 198 ARG A O 1
ATOM 1662 N N . ALA A 1 199 ? 13.559 -20.591 -13.903 1.00 80.25 199 ALA A N 1
ATOM 1663 C CA . ALA A 1 199 ? 12.856 -21.793 -14.348 1.00 80.25 199 ALA A CA 1
ATOM 1664 C C . ALA A 1 199 ? 11.348 -21.565 -14.571 1.00 80.25 199 ALA A C 1
ATOM 1666 O O . ALA A 1 199 ? 10.761 -22.146 -15.481 1.00 80.25 199 ALA A O 1
ATOM 1667 N N . HIS A 1 200 ? 10.711 -20.721 -13.751 1.00 72.81 200 HIS A N 1
ATOM 1668 C CA . HIS A 1 200 ? 9.251 -20.555 -13.741 1.00 72.81 200 HIS A CA 1
ATOM 1669 C C . HIS A 1 200 ? 8.750 -19.192 -14.229 1.00 72.81 200 HIS A C 1
ATOM 1671 O O . HIS A 1 200 ? 7.543 -19.012 -14.369 1.00 72.81 200 HIS A O 1
ATOM 1677 N N . GLY A 1 201 ? 9.623 -18.225 -14.502 1.00 65.44 201 GLY A N 1
ATOM 1678 C CA . GLY A 1 201 ? 9.218 -16.856 -14.827 1.00 65.44 201 GLY A CA 1
ATOM 1679 C C . GLY A 1 201 ? 8.586 -16.677 -16.211 1.00 65.44 201 GLY A C 1
ATOM 1680 O O . GLY A 1 201 ? 7.972 -15.646 -16.470 1.00 65.44 201 GLY A O 1
ATOM 1681 N N . TYR A 1 202 ? 8.647 -17.697 -17.074 1.00 65.75 202 TYR A N 1
ATOM 1682 C CA . TYR A 1 202 ? 7.859 -17.752 -18.313 1.00 65.75 202 TYR A CA 1
ATOM 1683 C C . TYR A 1 202 ? 6.357 -17.969 -18.063 1.00 65.75 202 TYR A C 1
ATOM 1685 O O . TYR A 1 202 ? 5.540 -17.776 -18.962 1.00 65.75 202 TYR A O 1
ATOM 1693 N N . TRP A 1 203 ? 5.969 -18.363 -16.846 1.00 57.38 203 TRP A N 1
ATOM 1694 C CA . TRP A 1 203 ? 4.574 -18.538 -16.466 1.00 57.38 203 TRP A CA 1
ATOM 1695 C C . TRP A 1 203 ? 4.009 -17.198 -15.985 1.00 57.38 203 TRP A C 1
ATOM 1697 O O . TRP A 1 203 ? 4.465 -16.636 -14.994 1.00 57.38 203 TRP A O 1
ATOM 1707 N N . ASN A 1 204 ? 2.948 -16.713 -16.635 1.00 65.12 204 ASN A N 1
ATOM 1708 C CA . ASN A 1 204 ? 2.296 -15.427 -16.329 1.00 65.12 204 ASN A CA 1
ATOM 1709 C C . ASN A 1 204 ? 1.675 -15.326 -14.911 1.00 65.12 204 ASN A C 1
ATOM 1711 O O . ASN A 1 204 ? 1.117 -14.288 -14.555 1.00 65.12 204 ASN A O 1
ATOM 1715 N N . ASN A 1 205 ? 1.763 -16.379 -14.088 1.00 79.00 205 ASN A N 1
ATOM 1716 C CA . ASN A 1 205 ? 1.132 -16.470 -12.772 1.00 79.00 205 ASN A CA 1
ATOM 1717 C C . ASN A 1 205 ? 2.153 -16.357 -11.630 1.00 79.00 205 ASN A C 1
ATOM 1719 O O . ASN A 1 205 ? 2.509 -17.343 -10.984 1.00 79.00 205 ASN A O 1
ATOM 1723 N N . TRP A 1 206 ? 2.549 -15.123 -11.313 1.00 81.38 206 TRP A N 1
ATOM 1724 C CA . TRP A 1 206 ? 3.470 -14.800 -10.211 1.00 81.38 206 TRP A CA 1
ATOM 1725 C C . TRP A 1 206 ? 3.004 -15.276 -8.832 1.00 81.38 206 TRP A C 1
ATOM 1727 O O . TRP A 1 206 ? 3.834 -15.503 -7.957 1.00 81.38 206 TRP A O 1
ATOM 1737 N N . ASN A 1 207 ? 1.693 -15.459 -8.640 1.00 82.75 207 ASN A N 1
ATOM 1738 C CA . ASN A 1 207 ? 1.137 -16.016 -7.405 1.00 82.75 207 ASN A CA 1
ATOM 1739 C C . ASN A 1 207 ? 1.643 -17.444 -7.157 1.00 82.75 207 ASN A C 1
ATOM 1741 O O . ASN A 1 207 ? 2.102 -17.749 -6.063 1.00 82.75 207 ASN A O 1
ATOM 1745 N N . VAL A 1 208 ? 1.641 -18.280 -8.199 1.00 83.06 208 VAL A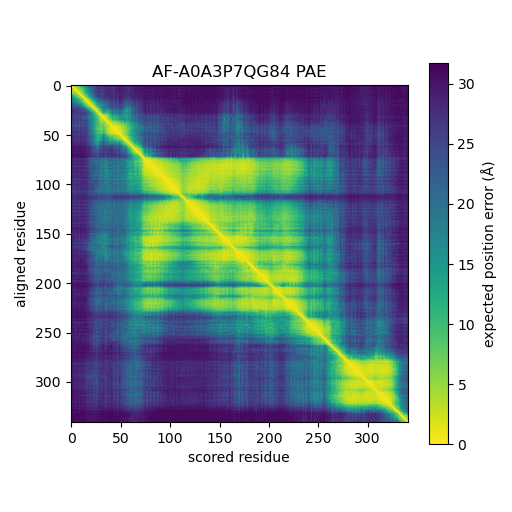 N 1
ATOM 1746 C CA . VAL A 1 208 ? 2.099 -19.675 -8.123 1.00 83.06 208 VAL A CA 1
ATOM 1747 C C . VAL A 1 208 ? 3.612 -19.733 -7.941 1.00 83.06 208 VAL A C 1
ATOM 1749 O O . VAL A 1 208 ? 4.120 -20.567 -7.202 1.00 83.06 208 VAL A O 1
ATOM 1752 N N . VAL A 1 209 ? 4.348 -18.833 -8.600 1.00 82.56 209 VAL A N 1
ATOM 1753 C CA . VAL A 1 209 ? 5.808 -18.752 -8.455 1.00 82.56 209 VAL A CA 1
ATOM 1754 C C . VAL A 1 209 ? 6.190 -18.373 -7.023 1.00 82.56 209 VAL A C 1
ATOM 1756 O O . VAL A 1 209 ? 7.061 -19.009 -6.437 1.00 82.56 209 VAL A O 1
ATOM 1759 N N . ALA A 1 210 ? 5.508 -17.386 -6.436 1.00 84.25 210 ALA A N 1
ATOM 1760 C CA . ALA A 1 210 ? 5.732 -16.984 -5.050 1.00 84.25 210 ALA A CA 1
ATOM 1761 C C . ALA A 1 210 ? 5.417 -18.118 -4.059 1.00 84.25 210 ALA A C 1
ATOM 1763 O O . ALA A 1 210 ? 6.196 -18.359 -3.139 1.00 84.25 210 ALA A O 1
ATOM 1764 N N . GLU A 1 211 ? 4.317 -18.844 -4.275 1.00 84.25 211 GLU A N 1
ATOM 1765 C CA . GLU A 1 211 ? 3.927 -19.993 -3.451 1.00 84.25 211 GLU A CA 1
ATOM 1766 C C . GLU A 1 211 ? 4.948 -21.136 -3.539 1.00 84.25 211 GLU A C 1
ATOM 1768 O O . GLU A 1 211 ? 5.387 -21.651 -2.513 1.00 84.25 211 GLU A O 1
ATOM 1773 N N . LYS A 1 212 ? 5.409 -21.470 -4.750 1.00 81.62 212 LYS A N 1
ATOM 1774 C CA . LYS A 1 212 ? 6.422 -22.512 -4.980 1.00 81.62 212 LYS A CA 1
ATOM 1775 C C . LYS A 1 212 ? 7.776 -22.205 -4.349 1.00 81.62 212 LYS A C 1
ATOM 1777 O O . LYS A 1 212 ? 8.481 -23.131 -3.964 1.00 81.62 212 LYS A O 1
ATOM 1782 N N . MET A 1 213 ? 8.170 -20.934 -4.280 1.00 81.31 213 MET A N 1
ATOM 1783 C CA . MET A 1 213 ? 9.431 -20.560 -3.635 1.00 81.31 213 MET A CA 1
ATOM 1784 C C . MET A 1 213 ? 9.371 -20.720 -2.116 1.00 81.31 213 MET A C 1
ATOM 1786 O O . MET A 1 213 ? 10.402 -20.968 -1.502 1.00 81.31 213 MET A O 1
ATOM 1790 N N . GLY A 1 214 ? 8.196 -20.568 -1.496 1.00 77.88 214 GLY A N 1
ATOM 1791 C CA . GLY A 1 214 ? 8.026 -20.728 -0.049 1.00 77.88 214 GLY A CA 1
ATOM 1792 C C . GLY A 1 214 ? 8.774 -19.697 0.813 1.00 77.88 214 GLY A C 1
ATOM 1793 O O . GLY A 1 214 ? 8.748 -19.793 2.035 1.00 77.88 214 GLY A O 1
ATOM 1794 N N . THR A 1 215 ? 9.418 -18.684 0.221 1.00 78.31 215 THR A N 1
ATOM 1795 C CA . THR A 1 215 ? 10.301 -17.739 0.930 1.00 78.31 215 THR A CA 1
ATOM 1796 C C . THR A 1 215 ? 9.592 -16.490 1.475 1.00 78.31 215 THR A C 1
ATOM 1798 O O . THR A 1 215 ? 10.225 -15.465 1.730 1.00 78.31 215 THR A O 1
ATOM 1801 N N . ASN A 1 216 ? 8.266 -16.543 1.675 1.00 81.38 216 ASN A N 1
ATOM 1802 C CA . ASN A 1 216 ? 7.442 -15.396 2.100 1.00 81.38 216 ASN A CA 1
ATOM 1803 C C . ASN A 1 216 ? 7.709 -14.128 1.259 1.00 81.38 216 ASN A C 1
ATOM 1805 O O . ASN A 1 216 ? 7.731 -13.010 1.777 1.00 81.38 216 ASN A O 1
ATOM 1809 N N . ARG A 1 217 ? 7.947 -14.286 -0.046 1.00 83.00 217 ARG A N 1
ATOM 1810 C CA . ARG A 1 217 ? 8.103 -13.178 -0.998 1.00 83.00 217 ARG A CA 1
ATOM 1811 C C . ARG A 1 217 ? 6.774 -12.861 -1.657 1.00 83.00 217 ARG A C 1
ATOM 1813 O O . ARG A 1 217 ? 5.956 -13.748 -1.886 1.00 83.00 217 ARG A O 1
ATOM 1820 N N . THR A 1 218 ? 6.563 -11.596 -2.005 1.00 83.44 218 THR A N 1
ATOM 1821 C CA . THR A 1 218 ? 5.346 -11.213 -2.724 1.00 83.44 218 THR A CA 1
ATOM 1822 C C .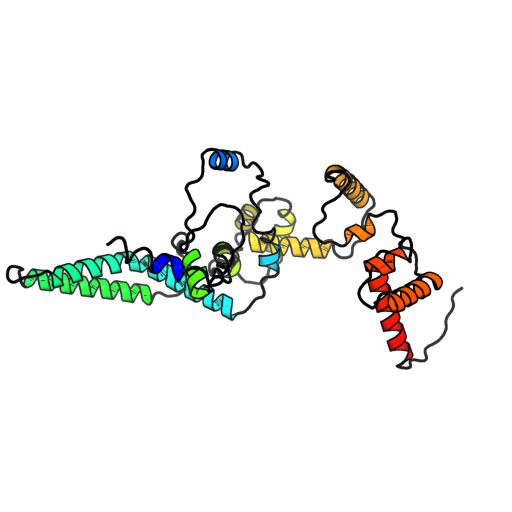 THR A 1 218 ? 5.455 -11.551 -4.209 1.00 83.44 218 THR A C 1
ATOM 1824 O O . THR A 1 218 ? 6.538 -11.430 -4.790 1.00 83.44 218 THR A O 1
ATOM 1827 N N . PRO A 1 219 ? 4.334 -11.876 -4.876 1.00 84.38 219 PRO A N 1
ATOM 1828 C CA . PRO A 1 219 ? 4.291 -12.041 -6.331 1.00 84.38 219 PRO A CA 1
ATOM 1829 C C . PRO A 1 219 ? 4.888 -10.839 -7.074 1.00 84.38 219 PRO A C 1
ATOM 1831 O O . PRO A 1 219 ? 5.591 -10.987 -8.072 1.00 84.38 219 PRO A O 1
ATOM 1834 N N . PHE A 1 220 ? 4.667 -9.635 -6.541 1.00 82.19 220 PHE A N 1
ATOM 1835 C CA . PHE A 1 220 ? 5.235 -8.408 -7.082 1.00 82.19 220 PHE A CA 1
ATOM 1836 C C . PHE A 1 220 ? 6.768 -8.362 -6.967 1.00 82.19 220 PHE A C 1
ATOM 1838 O O . PHE A 1 220 ? 7.436 -8.042 -7.946 1.00 82.19 220 PHE A O 1
ATOM 1845 N N . GLN A 1 221 ? 7.346 -8.716 -5.813 1.00 82.94 221 GLN A N 1
ATOM 1846 C CA . GLN A 1 221 ? 8.805 -8.797 -5.649 1.00 82.94 221 GLN A CA 1
ATOM 1847 C C . GLN A 1 221 ? 9.432 -9.785 -6.643 1.00 82.94 221 GLN A C 1
ATOM 1849 O O . GLN A 1 221 ? 10.460 -9.471 -7.244 1.00 82.94 221 GLN A O 1
ATOM 1854 N N . CYS A 1 222 ? 8.785 -10.936 -6.851 1.00 83.44 222 CYS A N 1
ATOM 1855 C CA . CYS A 1 222 ? 9.199 -11.952 -7.822 1.00 83.44 222 CYS A CA 1
ATOM 1856 C C . CYS A 1 222 ? 9.248 -11.381 -9.239 1.00 83.44 222 CYS A C 1
ATOM 1858 O O . CYS A 1 222 ? 10.265 -11.494 -9.917 1.00 83.44 222 CYS A O 1
ATOM 1860 N N . PHE A 1 223 ? 8.174 -10.702 -9.649 1.00 81.88 223 PHE A N 1
ATOM 1861 C CA . PHE A 1 223 ? 8.089 -10.054 -10.952 1.00 81.88 223 PHE A CA 1
ATOM 1862 C C . PHE A 1 223 ? 9.181 -8.993 -11.138 1.00 81.88 223 PHE A C 1
ATOM 1864 O O . PHE A 1 223 ? 9.848 -8.969 -12.171 1.00 81.88 223 PHE A O 1
ATOM 1871 N N . VAL A 1 224 ? 9.387 -8.118 -10.146 1.00 80.12 224 VAL A N 1
ATOM 1872 C CA . VAL A 1 224 ? 10.401 -7.054 -10.231 1.00 80.12 224 VAL A CA 1
ATOM 1873 C C . VAL A 1 224 ? 11.796 -7.650 -10.372 1.00 80.12 224 VAL A C 1
ATOM 1875 O O . VAL A 1 224 ? 12.565 -7.200 -11.221 1.00 80.12 224 VAL A O 1
ATOM 1878 N N . L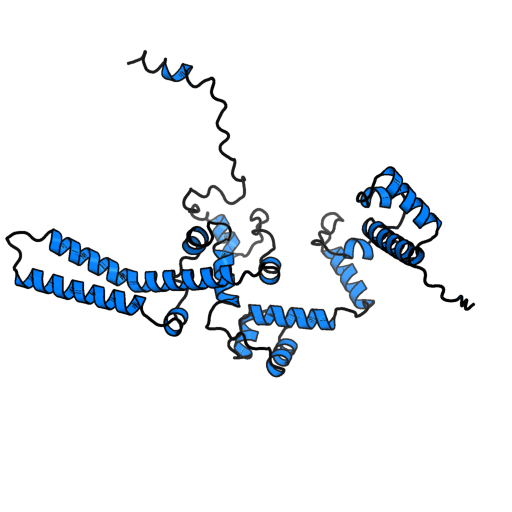YS A 1 225 ? 12.111 -8.681 -9.579 1.00 82.69 225 LYS A N 1
ATOM 1879 C CA . LYS A 1 225 ? 13.406 -9.353 -9.656 1.00 82.69 225 LYS A CA 1
ATOM 1880 C C . LYS A 1 225 ? 13.582 -10.052 -10.999 1.00 82.69 225 LYS A C 1
ATOM 1882 O O . LYS A 1 225 ? 14.573 -9.791 -11.669 1.00 82.69 225 LYS A O 1
ATOM 1887 N N . PHE A 1 226 ? 12.610 -10.850 -11.432 1.00 82.12 226 PHE A N 1
ATOM 1888 C CA . PHE A 1 226 ? 12.659 -11.537 -12.722 1.00 82.12 226 PHE A CA 1
ATOM 1889 C C . PHE A 1 226 ? 12.840 -10.570 -13.893 1.00 82.12 226 PHE A C 1
ATOM 1891 O O . PHE A 1 226 ? 13.704 -10.776 -14.739 1.00 82.12 226 PHE A O 1
ATOM 1898 N N . LYS A 1 227 ? 12.084 -9.467 -13.904 1.00 78.56 227 LYS A N 1
ATOM 1899 C CA . LYS A 1 227 ? 12.226 -8.429 -14.922 1.00 78.56 227 LYS A CA 1
ATOM 1900 C C . LYS A 1 227 ? 13.635 -7.836 -14.927 1.00 78.56 227 LYS A C 1
ATOM 1902 O O . LYS A 1 227 ? 14.206 -7.684 -15.999 1.00 78.56 227 LYS A O 1
ATOM 1907 N N . SER A 1 228 ? 14.197 -7.527 -13.756 1.00 74.19 228 SER A N 1
ATOM 1908 C CA . SER A 1 228 ? 15.568 -7.011 -13.673 1.00 74.19 228 SER A CA 1
ATOM 1909 C C . SER A 1 228 ? 16.609 -8.024 -14.155 1.00 74.19 228 SER A C 1
ATOM 1911 O O . SER A 1 228 ? 17.570 -7.628 -14.799 1.00 74.19 228 SER A O 1
ATOM 1913 N N . GLU A 1 229 ? 16.404 -9.321 -13.907 1.00 73.56 229 GLU A N 1
ATOM 1914 C CA . GLU A 1 229 ? 17.292 -10.384 -14.398 1.00 73.56 229 GLU A CA 1
ATOM 1915 C C . GLU A 1 229 ? 17.223 -10.510 -15.927 1.00 73.56 229 GLU A C 1
ATOM 1917 O O . GLU A 1 229 ? 18.266 -10.502 -16.573 1.00 73.56 229 GLU A O 1
ATOM 1922 N N . ILE A 1 230 ? 16.021 -10.517 -16.522 1.00 69.75 230 ILE A N 1
ATOM 1923 C CA . ILE A 1 230 ? 15.864 -10.504 -17.990 1.00 69.75 230 ILE A CA 1
ATOM 1924 C C . ILE A 1 230 ? 16.487 -9.249 -18.592 1.00 69.75 230 ILE A C 1
ATOM 1926 O O . ILE A 1 230 ? 17.186 -9.330 -19.600 1.00 69.75 230 ILE A O 1
ATOM 1930 N N . GLU A 1 231 ? 16.218 -8.079 -18.006 1.00 63.28 231 GLU A N 1
ATOM 1931 C CA . GLU A 1 231 ? 16.791 -6.821 -18.477 1.00 63.28 231 GLU A CA 1
ATOM 1932 C C . GLU A 1 231 ? 18.321 -6.873 -18.424 1.00 63.28 231 GLU A C 1
ATOM 1934 O O . GLU A 1 231 ? 18.952 -6.402 -19.356 1.00 63.28 231 GLU A O 1
ATOM 1939 N N . ILE A 1 232 ? 18.937 -7.486 -17.410 1.00 64.25 232 ILE A N 1
ATOM 1940 C CA . ILE A 1 232 ? 20.394 -7.693 -17.366 1.00 64.25 232 ILE A CA 1
ATOM 1941 C C . ILE A 1 232 ? 20.861 -8.641 -18.479 1.00 64.25 232 ILE A C 1
ATOM 1943 O O . ILE A 1 232 ? 21.842 -8.338 -19.149 1.00 64.25 232 ILE A O 1
ATOM 1947 N N . GLU A 1 233 ? 20.161 -9.753 -18.709 1.00 61.69 233 GLU A N 1
ATOM 1948 C CA . GLU A 1 233 ? 20.508 -10.718 -19.764 1.00 61.69 233 GLU A CA 1
ATOM 1949 C C . GLU A 1 233 ? 20.382 -10.122 -21.178 1.00 61.69 233 GLU A C 1
ATOM 1951 O O . GLU A 1 233 ? 21.117 -10.502 -22.088 1.00 61.69 233 GLU A O 1
ATOM 1956 N N . HIS A 1 234 ? 19.453 -9.184 -21.375 1.00 60.00 234 HIS A N 1
ATOM 1957 C CA . HIS A 1 234 ? 19.134 -8.618 -22.688 1.00 60.00 234 HIS A CA 1
ATOM 1958 C C . HIS A 1 234 ? 19.742 -7.228 -22.924 1.00 60.00 234 HIS A C 1
ATOM 1960 O O . HIS A 1 234 ? 19.874 -6.808 -24.075 1.00 60.00 234 HIS A O 1
ATOM 1966 N N . ASN A 1 235 ? 20.134 -6.500 -21.877 1.00 57.69 235 ASN A N 1
ATOM 1967 C CA . ASN A 1 235 ? 20.788 -5.204 -22.022 1.00 57.69 235 ASN A CA 1
ATOM 1968 C C . ASN A 1 235 ? 22.230 -5.404 -22.493 1.00 57.69 235 ASN A C 1
ATOM 1970 O O . ASN A 1 235 ? 23.100 -5.821 -21.737 1.00 57.69 235 ASN A O 1
ATOM 1974 N N . GLY A 1 236 ? 22.484 -5.046 -23.752 1.00 57.28 236 GLY A N 1
ATOM 1975 C CA . GLY A 1 236 ? 23.821 -5.056 -24.349 1.00 57.28 236 GLY A CA 1
ATOM 1976 C C . GLY A 1 236 ? 24.035 -6.127 -25.416 1.00 57.28 236 GLY A C 1
ATOM 1977 O O . GLY A 1 236 ? 25.050 -6.066 -26.106 1.00 57.28 236 GLY A O 1
ATOM 1978 N N . ARG A 1 237 ? 23.086 -7.054 -25.618 1.00 68.00 237 ARG A N 1
ATOM 1979 C CA . ARG A 1 237 ? 23.136 -7.957 -26.777 1.00 68.00 237 ARG A CA 1
ATOM 1980 C C . ARG A 1 237 ? 22.651 -7.232 -28.044 1.00 68.00 237 ARG A C 1
ATOM 1982 O O . ARG A 1 237 ? 21.633 -6.535 -27.983 1.00 68.00 237 ARG A O 1
ATOM 1989 N N . PRO A 1 238 ? 23.355 -7.355 -29.183 1.00 66.56 238 PRO A N 1
ATOM 1990 C CA . PRO A 1 238 ? 22.841 -6.883 -30.463 1.00 66.56 238 PRO A CA 1
ATOM 1991 C C . PRO A 1 238 ? 21.602 -7.699 -30.861 1.00 66.56 238 PRO A C 1
ATOM 1993 O O . PRO A 1 238 ? 21.520 -8.889 -30.557 1.00 66.56 238 PRO A O 1
ATOM 1996 N N . TRP A 1 239 ? 20.638 -7.051 -31.517 1.00 67.81 239 TRP A N 1
ATOM 1997 C CA . TRP A 1 239 ? 19.427 -7.710 -32.012 1.00 67.81 239 TRP A CA 1
ATOM 1998 C C . TRP A 1 239 ? 19.775 -8.766 -33.060 1.00 67.81 239 TRP A C 1
ATOM 2000 O O . TRP A 1 239 ? 20.644 -8.556 -33.911 1.00 67.81 239 TRP A O 1
ATOM 2010 N N . THR A 1 240 ? 19.096 -9.906 -32.987 1.00 80.94 240 THR A N 1
ATOM 2011 C CA . THR A 1 240 ? 19.202 -10.954 -34.008 1.00 80.94 240 THR A CA 1
ATOM 2012 C C . THR A 1 240 ? 18.250 -10.675 -35.173 1.00 80.94 240 THR A C 1
ATOM 2014 O O . THR A 1 240 ? 17.239 -9.986 -35.022 1.00 80.94 240 THR A O 1
ATOM 2017 N N . LYS A 1 241 ? 18.551 -11.229 -36.354 1.00 77.88 241 LYS A N 1
ATOM 2018 C CA . LYS A 1 241 ? 17.720 -11.036 -37.558 1.00 77.88 241 LYS A CA 1
ATOM 2019 C C . LYS A 1 241 ? 16.318 -11.624 -37.382 1.00 77.88 241 LYS A C 1
ATOM 2021 O O . LYS A 1 241 ? 15.354 -11.118 -37.948 1.00 77.88 241 LYS A O 1
ATOM 2026 N N . GLU A 1 242 ? 16.209 -12.683 -36.592 1.00 79.00 242 GLU A N 1
ATOM 2027 C CA . GLU A 1 242 ? 14.963 -13.358 -36.248 1.00 79.00 242 GLU A CA 1
ATOM 2028 C C . GLU A 1 242 ? 14.099 -12.489 -35.323 1.00 79.00 242 GLU A C 1
ATOM 2030 O O . GLU A 1 242 ? 12.889 -12.382 -35.516 1.00 79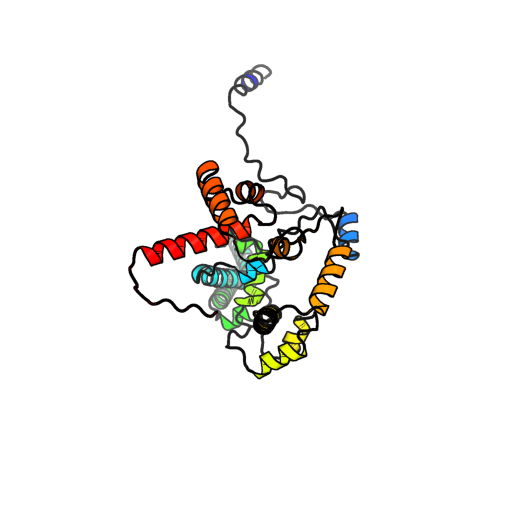.00 242 GLU A O 1
ATOM 2035 N N . GLU A 1 243 ? 14.711 -11.812 -34.349 1.00 76.12 243 GLU A N 1
ATOM 2036 C CA . GLU A 1 243 ? 14.020 -10.860 -33.471 1.00 76.12 243 GLU A CA 1
ATOM 2037 C C . GLU A 1 243 ? 13.548 -9.621 -34.233 1.00 76.12 243 GLU A C 1
ATOM 2039 O O . GLU A 1 243 ? 12.418 -9.175 -34.023 1.00 76.12 243 GLU A O 1
ATOM 2044 N N . ASP A 1 244 ? 14.360 -9.119 -35.167 1.00 74.25 244 ASP A N 1
ATOM 2045 C CA . ASP A 1 244 ? 13.961 -8.049 -36.084 1.00 74.25 244 ASP A CA 1
ATOM 2046 C C . ASP A 1 244 ? 12.777 -8.486 -36.959 1.00 74.25 244 ASP A C 1
ATOM 2048 O O . ASP A 1 244 ? 11.806 -7.741 -37.111 1.00 74.25 244 ASP A O 1
ATOM 2052 N N . ALA A 1 245 ? 12.793 -9.715 -37.487 1.00 75.88 245 ALA A N 1
ATOM 2053 C CA . ALA A 1 245 ? 11.678 -10.259 -38.260 1.00 75.88 245 ALA A CA 1
ATOM 2054 C C . ALA A 1 245 ? 10.394 -10.363 -37.418 1.00 75.88 245 ALA A C 1
ATOM 2056 O O . ALA A 1 245 ? 9.327 -9.932 -37.862 1.00 75.88 245 ALA A O 1
ATOM 2057 N N . HIS A 1 246 ? 10.485 -10.855 -36.179 1.00 77.69 246 HIS A N 1
ATOM 2058 C CA . HIS A 1 246 ? 9.346 -10.891 -35.260 1.00 77.69 246 HIS A CA 1
ATOM 2059 C C . HIS A 1 246 ? 8.818 -9.491 -34.931 1.00 77.69 246 HIS A C 1
ATOM 2061 O O . HIS A 1 246 ? 7.604 -9.279 -34.907 1.00 77.69 246 HIS A O 1
ATOM 2067 N N . LEU A 1 247 ? 9.705 -8.516 -34.725 1.00 73.69 247 LEU A N 1
ATOM 2068 C CA . LEU A 1 247 ? 9.326 -7.130 -34.462 1.00 73.69 247 LEU A CA 1
ATOM 2069 C C . LEU A 1 247 ? 8.611 -6.494 -35.662 1.00 73.69 247 LEU A C 1
ATOM 2071 O O . LEU A 1 247 ? 7.648 -5.743 -35.480 1.00 73.69 247 LEU A O 1
ATOM 2075 N N . MET A 1 248 ? 9.037 -6.817 -36.883 1.00 71.94 248 MET A N 1
ATOM 2076 C CA . MET A 1 248 ? 8.398 -6.367 -38.123 1.00 71.94 248 MET A CA 1
ATOM 2077 C C . MET A 1 248 ? 6.989 -6.950 -38.286 1.00 71.94 248 MET A C 1
ATOM 2079 O O . MET A 1 248 ? 6.052 -6.214 -38.603 1.00 71.94 248 MET A O 1
ATOM 2083 N N . VAL A 1 249 ? 6.810 -8.244 -38.004 1.00 78.56 249 VAL A N 1
ATOM 2084 C CA . VAL A 1 249 ? 5.489 -8.899 -38.011 1.00 78.56 249 VAL A CA 1
ATOM 2085 C C . VAL A 1 249 ? 4.574 -8.263 -36.966 1.00 78.56 249 VAL A C 1
ATOM 2087 O O . VAL A 1 249 ? 3.453 -7.860 -37.275 1.00 78.56 249 VAL A O 1
ATOM 2090 N N . LEU A 1 250 ? 5.072 -8.091 -35.741 1.00 74.12 250 LEU A N 1
ATOM 2091 C CA . LEU A 1 250 ? 4.323 -7.475 -34.648 1.00 74.12 250 LEU A CA 1
ATOM 2092 C C . LEU A 1 250 ? 3.896 -6.039 -34.993 1.00 74.12 250 LEU A C 1
ATOM 2094 O O . LEU A 1 250 ? 2.758 -5.640 -34.750 1.00 74.12 250 LEU A O 1
ATOM 2098 N N . THR A 1 251 ? 4.806 -5.278 -35.601 1.00 69.62 251 THR A N 1
ATOM 2099 C CA . THR A 1 251 ? 4.555 -3.921 -36.092 1.00 69.62 251 THR A CA 1
ATOM 2100 C C . THR A 1 251 ? 3.402 -3.896 -37.087 1.00 69.62 251 THR A C 1
ATOM 2102 O O . THR A 1 251 ? 2.529 -3.038 -36.985 1.00 69.62 251 THR A O 1
ATOM 2105 N N . HIS A 1 252 ? 3.361 -4.846 -38.020 1.00 67.56 252 HIS A N 1
ATOM 2106 C CA . HIS A 1 252 ? 2.281 -4.942 -38.994 1.00 67.56 252 HIS A CA 1
ATOM 2107 C C . HIS A 1 252 ? 0.934 -5.278 -38.335 1.00 67.56 252 HIS A C 1
ATOM 2109 O O . HIS A 1 252 ? -0.076 -4.651 -38.644 1.00 67.56 252 HIS A O 1
ATOM 2115 N N . CYS A 1 253 ? 0.919 -6.204 -37.374 1.00 68.81 253 CYS A N 1
ATOM 2116 C CA . CYS A 1 253 ? -0.310 -6.641 -36.708 1.00 68.81 253 CYS A CA 1
ATOM 2117 C C . CYS A 1 253 ? -0.919 -5.598 -35.753 1.00 68.81 253 CYS A C 1
ATOM 2119 O O . CYS A 1 253 ? -2.125 -5.620 -35.521 1.00 68.81 253 CYS A O 1
ATOM 2121 N N . ILE A 1 254 ? -0.108 -4.709 -35.168 1.00 65.62 254 ILE A N 1
ATOM 2122 C CA . ILE A 1 254 ? -0.551 -3.743 -34.139 1.00 65.62 254 ILE A CA 1
ATOM 2123 C C . ILE A 1 254 ? -0.823 -2.346 -34.731 1.00 65.62 254 ILE A C 1
ATOM 2125 O O . ILE A 1 254 ? -1.323 -1.447 -34.048 1.00 65.62 254 ILE A O 1
ATOM 2129 N N . GLN A 1 255 ? -0.527 -2.132 -36.014 1.00 64.75 255 GLN A N 1
ATOM 2130 C CA . GLN A 1 255 ? -0.860 -0.883 -36.693 1.00 64.75 255 GLN A CA 1
ATOM 2131 C C . GLN A 1 255 ? -2.376 -0.675 -36.758 1.00 64.75 255 GLN A C 1
ATOM 2133 O O . GLN A 1 255 ? -3.115 -1.478 -37.318 1.00 64.75 255 GLN A O 1
ATOM 2138 N N . VAL A 1 256 ? -2.833 0.469 -36.248 1.00 61.28 256 VAL A N 1
ATOM 2139 C CA . VAL A 1 256 ? -4.203 0.953 -36.449 1.00 61.28 256 VAL A CA 1
ATOM 2140 C C . VAL A 1 256 ? -4.111 2.156 -37.384 1.00 61.28 256 VAL A C 1
ATOM 2142 O O . VAL A 1 256 ? -3.458 3.148 -37.058 1.00 61.28 256 VAL A O 1
ATOM 2145 N N . ASN A 1 257 ? -4.720 2.060 -38.570 1.00 56.31 257 ASN A N 1
ATOM 2146 C CA . ASN A 1 257 ? -4.680 3.089 -39.622 1.00 56.31 257 ASN A CA 1
ATOM 2147 C C . ASN A 1 257 ? -3.254 3.503 -40.038 1.00 56.31 257 ASN A C 1
ATOM 2149 O O . ASN A 1 257 ? -2.953 4.690 -40.165 1.00 56.31 257 ASN A O 1
ATOM 2153 N N . GLY A 1 258 ? -2.347 2.530 -40.185 1.00 59.94 258 GLY A N 1
ATOM 2154 C CA . GLY A 1 258 ? -0.955 2.778 -40.588 1.00 59.94 258 GLY A CA 1
ATOM 2155 C C . GLY A 1 258 ? -0.110 3.513 -39.541 1.00 59.94 258 GLY A C 1
ATOM 2156 O O . GLY A 1 258 ? 1.024 3.894 -39.825 1.00 59.94 258 GLY A O 1
ATOM 2157 N N . LYS A 1 259 ? -0.632 3.714 -38.322 1.00 50.38 259 LYS A N 1
ATOM 2158 C CA . LYS A 1 259 ? 0.077 4.383 -37.232 1.00 50.38 259 LYS A CA 1
ATOM 2159 C C . LYS A 1 259 ? 0.221 3.455 -36.035 1.00 50.38 259 LYS A C 1
ATOM 2161 O O . LYS A 1 259 ? -0.739 2.878 -35.531 1.00 50.38 259 LYS A O 1
ATOM 2166 N N . MET A 1 260 ? 1.457 3.327 -35.574 1.00 51.91 260 MET A N 1
ATOM 2167 C CA . MET A 1 260 ? 1.817 2.470 -34.456 1.00 51.91 260 MET A CA 1
ATOM 2168 C C . MET A 1 260 ? 1.905 3.291 -33.166 1.00 51.91 260 MET A C 1
ATOM 2170 O O . MET A 1 260 ? 2.592 4.312 -33.111 1.00 51.91 260 MET A O 1
ATOM 2174 N N . PHE A 1 261 ? 1.205 2.861 -32.116 1.00 55.16 261 PHE A N 1
ATOM 2175 C CA . PHE A 1 261 ? 1.169 3.555 -30.825 1.00 55.16 261 PHE A CA 1
ATOM 2176 C C . PHE A 1 261 ? 2.195 2.963 -29.854 1.00 55.16 261 PHE A C 1
ATOM 2178 O O . PHE A 1 261 ? 1.841 2.317 -28.869 1.00 55.16 261 PHE A O 1
ATOM 2185 N N . TRP A 1 262 ? 3.485 3.194 -30.103 1.00 54.34 262 TRP A N 1
ATOM 2186 C CA . TRP A 1 262 ? 4.511 2.858 -29.116 1.00 54.34 262 TRP A CA 1
ATOM 2187 C C . TRP A 1 262 ? 4.421 3.799 -27.909 1.00 54.34 262 TRP A C 1
ATOM 2189 O O . TRP A 1 262 ? 4.465 5.024 -28.043 1.00 54.34 262 TRP A O 1
ATOM 2199 N N . GLY A 1 263 ? 4.339 3.246 -26.698 1.00 44.12 263 GLY A N 1
ATOM 2200 C CA . GLY A 1 263 ? 4.519 4.032 -25.478 1.00 44.12 263 GLY A CA 1
ATOM 2201 C C . GLY A 1 263 ? 5.962 4.532 -25.394 1.00 44.12 263 GLY A C 1
ATOM 2202 O O . GLY A 1 263 ? 6.863 3.703 -25.352 1.00 44.12 263 GLY A O 1
ATOM 2203 N N . LYS A 1 264 ? 6.168 5.863 -25.404 1.00 48.00 264 LYS A N 1
ATOM 2204 C CA . LYS A 1 264 ? 7.454 6.595 -25.258 1.00 48.00 264 LYS A CA 1
ATOM 2205 C C . LYS A 1 264 ? 8.699 5.694 -25.251 1.00 48.00 264 LYS A C 1
ATOM 2207 O O . LYS A 1 264 ? 9.230 5.388 -24.187 1.00 48.00 264 LYS A O 1
ATOM 2212 N N . SER A 1 265 ? 9.178 5.271 -26.412 1.00 41.53 265 SER A N 1
ATOM 2213 C CA . SER A 1 265 ? 10.427 4.515 -26.469 1.00 41.53 265 SER A CA 1
ATOM 2214 C C . SER A 1 265 ? 11.104 4.635 -27.830 1.00 41.53 265 SER A C 1
ATOM 2216 O O . SER A 1 265 ? 10.499 4.990 -28.839 1.00 41.53 265 SER A O 1
ATOM 2218 N N . ILE A 1 266 ? 12.412 4.415 -27.770 1.00 43.09 266 ILE A N 1
ATOM 2219 C CA . ILE A 1 266 ? 13.509 4.726 -28.697 1.00 43.09 266 ILE A CA 1
ATOM 2220 C C . ILE A 1 266 ? 13.302 4.192 -30.136 1.00 43.09 266 ILE A C 1
ATOM 2222 O O . ILE A 1 266 ? 13.974 4.633 -31.066 1.00 43.09 266 ILE A O 1
ATOM 2226 N N . TRP A 1 267 ? 12.313 3.320 -30.330 1.00 45.19 267 TRP A N 1
ATOM 2227 C CA . TRP A 1 267 ? 12.009 2.541 -31.534 1.00 45.19 267 TRP A CA 1
ATOM 2228 C C . TRP A 1 267 ? 11.526 3.342 -32.742 1.00 45.19 267 TRP A C 1
ATOM 2230 O O . TRP A 1 267 ? 11.714 2.897 -33.871 1.00 45.19 267 TRP A O 1
ATOM 2240 N N . VAL A 1 268 ? 10.974 4.546 -32.534 1.00 46.66 268 VAL A N 1
ATOM 2241 C CA . VAL A 1 268 ? 10.602 5.444 -33.648 1.00 46.66 268 VAL A CA 1
ATOM 2242 C C . VAL A 1 268 ? 11.826 5.793 -34.506 1.00 46.66 268 VAL A C 1
ATOM 2244 O O . VAL A 1 268 ? 11.689 6.004 -35.701 1.00 46.66 268 VAL A O 1
ATOM 2247 N N . ASN A 1 269 ? 13.029 5.809 -33.920 1.00 45.66 269 ASN A N 1
ATOM 2248 C CA . ASN A 1 269 ? 14.254 6.150 -34.647 1.00 45.66 269 ASN A CA 1
ATOM 2249 C C . ASN A 1 269 ? 14.901 4.960 -35.378 1.00 45.66 269 ASN A C 1
ATOM 2251 O O . ASN A 1 269 ? 15.749 5.195 -36.228 1.00 45.66 269 ASN A O 1
ATOM 2255 N N . VAL A 1 270 ? 14.558 3.716 -35.020 1.00 47.66 270 VAL A N 1
ATOM 2256 C CA . VAL A 1 270 ? 15.236 2.500 -35.521 1.00 47.66 270 VAL A CA 1
ATOM 2257 C C . VAL A 1 270 ? 14.435 1.818 -36.632 1.00 47.66 270 VAL A C 1
ATOM 2259 O O . VAL A 1 270 ? 15.019 1.268 -37.557 1.00 47.66 270 VAL A O 1
ATOM 2262 N N . LEU A 1 271 ? 13.101 1.875 -36.568 1.00 45.66 271 LEU A N 1
ATOM 2263 C CA . LEU A 1 271 ? 12.215 1.206 -37.531 1.00 45.66 271 LEU A CA 1
ATOM 2264 C C . LEU A 1 271 ? 11.800 2.095 -38.713 1.00 45.66 271 LEU A C 1
ATOM 2266 O O . LEU A 1 271 ? 11.179 1.610 -39.659 1.00 45.66 271 LEU A O 1
ATOM 2270 N N . ASP A 1 272 ? 12.112 3.390 -38.672 1.00 49.12 272 ASP A N 1
ATOM 2271 C CA . ASP A 1 272 ? 11.852 4.280 -39.797 1.00 49.12 272 ASP A CA 1
ATOM 2272 C C . ASP A 1 272 ? 12.967 4.120 -40.838 1.00 49.12 272 ASP A C 1
ATOM 2274 O O . ASP A 1 272 ? 14.088 4.594 -40.656 1.00 49.12 272 ASP A O 1
ATOM 2278 N N . ARG A 1 273 ? 12.653 3.440 -41.947 1.00 51.19 273 ARG A N 1
ATOM 2279 C CA . ARG A 1 273 ? 13.579 3.175 -43.063 1.00 51.19 273 ARG A CA 1
ATOM 2280 C C . ARG A 1 273 ? 14.121 4.455 -43.716 1.00 51.19 273 ARG A C 1
ATOM 2282 O O . ARG A 1 273 ? 15.052 4.380 -44.513 1.00 51.19 273 ARG A O 1
ATOM 2289 N N . SER A 1 274 ? 13.546 5.618 -43.400 1.00 51.91 274 SER A N 1
ATOM 2290 C CA . SER A 1 274 ? 14.052 6.922 -43.832 1.00 51.91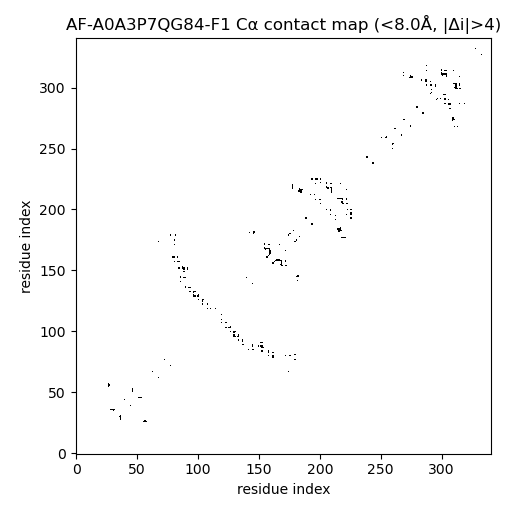 274 SER A CA 1
ATOM 2291 C C . SER A 1 274 ? 15.228 7.437 -42.991 1.00 51.91 274 SER A C 1
ATOM 2293 O O . SER A 1 274 ? 15.907 8.371 -43.414 1.00 51.91 274 SER A O 1
ATOM 2295 N N . VAL A 1 275 ? 15.503 6.841 -41.825 1.00 56.91 275 VAL A N 1
ATOM 2296 C CA . VAL A 1 275 ? 16.545 7.295 -40.898 1.00 56.91 275 VAL A CA 1
ATOM 2297 C C . VAL A 1 275 ? 17.883 6.617 -41.208 1.00 56.91 275 VAL A C 1
ATOM 2299 O O . VAL A 1 275 ? 18.031 5.402 -41.112 1.00 56.91 275 VAL A O 1
ATOM 2302 N N . LYS A 1 276 ? 18.899 7.420 -41.540 1.00 57.78 276 LYS A N 1
ATOM 2303 C CA . LYS A 1 276 ? 20.259 6.954 -41.834 1.00 57.78 276 LYS A CA 1
ATOM 2304 C C . LYS A 1 276 ? 21.061 6.699 -40.552 1.00 57.78 276 LYS A C 1
ATOM 2306 O O . LYS A 1 276 ? 21.195 7.590 -39.703 1.00 57.78 276 LYS A O 1
ATOM 2311 N N . ILE A 1 277 ? 21.667 5.511 -40.468 1.00 58.59 277 ILE A N 1
ATOM 2312 C CA . ILE A 1 277 ? 22.602 5.069 -39.406 1.00 58.59 277 ILE A CA 1
ATOM 2313 C C . ILE A 1 277 ? 24.070 5.253 -39.857 1.00 58.59 277 ILE A C 1
ATOM 2315 O O . ILE A 1 277 ? 24.991 4.627 -39.350 1.00 58.59 277 ILE A O 1
ATOM 2319 N N . GLU A 1 278 ? 24.317 6.104 -40.849 1.00 67.19 278 GLU A N 1
ATOM 2320 C CA . GLU A 1 278 ? 25.671 6.380 -41.340 1.00 67.19 278 GLU A CA 1
ATOM 2321 C C . GLU A 1 278 ? 26.400 7.382 -40.421 1.00 67.19 278 GLU A C 1
ATOM 2323 O O . GLU A 1 278 ? 25.741 8.131 -39.683 1.00 67.19 278 GLU A O 1
ATOM 2328 N N . PRO A 1 279 ? 27.746 7.437 -40.432 1.00 72.75 279 PRO A N 1
ATOM 2329 C CA . PRO A 1 279 ? 28.512 8.476 -39.742 1.00 72.75 279 PRO A CA 1
ATOM 2330 C C . PRO A 1 279 ? 28.068 9.884 -40.159 1.00 72.75 279 PRO A C 1
ATOM 2332 O O . PRO A 1 279 ? 27.592 10.086 -41.272 1.00 72.75 279 PRO A O 1
ATOM 2335 N N . TRP A 1 280 ? 28.185 10.856 -39.255 1.00 80.38 280 TRP A N 1
ATOM 2336 C CA . TRP A 1 280 ? 27.859 12.251 -39.568 1.00 80.38 280 TRP A CA 1
ATOM 2337 C C . TRP A 1 280 ? 28.913 12.849 -40.492 1.00 80.38 280 TRP A C 1
ATOM 2339 O O . TRP A 1 280 ? 30.108 12.762 -40.203 1.00 80.38 280 TRP A O 1
ATOM 2349 N N . THR A 1 281 ? 28.454 13.479 -41.564 1.00 81.62 281 THR A N 1
ATOM 2350 C CA . THR A 1 281 ? 29.301 14.228 -42.498 1.00 81.62 281 THR A CA 1
ATOM 2351 C C . THR A 1 281 ? 29.493 15.673 -42.035 1.00 81.62 281 THR A C 1
ATOM 2353 O O . THR A 1 281 ? 28.716 16.192 -41.230 1.00 81.62 281 THR A O 1
ATOM 2356 N N . VAL A 1 282 ? 30.536 16.334 -42.547 1.00 79.56 282 VAL A N 1
ATOM 2357 C CA . VAL A 1 282 ? 30.828 17.744 -42.232 1.00 79.56 282 VAL A CA 1
ATOM 2358 C C . VAL A 1 282 ? 29.664 18.645 -42.665 1.00 79.56 282 VAL A C 1
ATOM 2360 O O . VAL A 1 282 ? 29.206 19.464 -41.873 1.00 79.56 282 VAL A O 1
ATOM 2363 N N . ASP A 1 283 ? 29.088 18.399 -43.842 1.00 81.00 283 ASP A N 1
ATOM 2364 C CA . ASP A 1 283 ? 27.918 19.124 -44.356 1.00 81.00 283 ASP A CA 1
ATOM 2365 C C . ASP A 1 283 ? 26.679 18.985 -43.450 1.00 81.00 283 ASP A C 1
ATOM 2367 O O . ASP A 1 283 ? 25.904 19.930 -43.277 1.00 81.00 283 ASP A O 1
ATOM 2371 N N . GLU A 1 284 ? 26.457 17.802 -42.863 1.00 83.88 284 GLU A N 1
ATOM 2372 C CA . GLU A 1 284 ? 25.362 17.581 -41.908 1.00 83.88 284 GLU A CA 1
ATOM 2373 C C . GLU A 1 284 ? 25.603 18.332 -40.589 1.00 83.88 284 GLU A C 1
ATOM 2375 O O . GLU A 1 284 ? 24.657 18.867 -40.005 1.00 83.88 284 GLU A O 1
ATOM 2380 N N . ASP A 1 285 ? 26.853 18.402 -40.124 1.00 85.38 285 ASP A N 1
ATOM 2381 C CA . ASP A 1 285 ? 27.224 19.167 -38.931 1.00 85.38 285 ASP A CA 1
ATOM 2382 C C . ASP A 1 285 ? 27.080 20.680 -39.148 1.00 85.38 285 ASP A C 1
ATOM 2384 O O . ASP A 1 285 ? 26.621 21.390 -38.248 1.00 85.38 285 ASP A O 1
ATOM 2388 N N . GLU A 1 286 ? 27.417 21.182 -40.337 1.00 84.94 286 GLU A N 1
ATOM 2389 C CA . GLU A 1 286 ? 27.224 22.586 -40.707 1.00 84.94 286 GLU A CA 1
ATOM 2390 C C . GLU A 1 286 ? 25.741 22.963 -40.706 1.00 84.94 286 GLU A C 1
ATOM 2392 O O . GLU A 1 286 ? 25.353 23.917 -40.024 1.00 84.94 286 GLU A O 1
ATOM 2397 N N . LYS A 1 287 ? 24.893 22.153 -41.353 1.00 86.31 287 LYS A N 1
ATOM 2398 C CA . LYS A 1 287 ? 23.430 22.335 -41.356 1.00 86.31 287 LYS A CA 1
ATOM 2399 C C . LYS A 1 287 ? 22.829 22.235 -39.957 1.00 86.31 287 LYS A C 1
ATOM 2401 O O . LYS A 1 287 ? 21.909 22.981 -39.617 1.00 86.31 287 LYS A O 1
ATOM 2406 N N . LEU A 1 288 ? 23.354 21.345 -39.112 1.00 86.81 288 LEU A N 1
ATOM 2407 C CA . LEU A 1 288 ? 22.940 21.225 -37.714 1.00 86.81 288 LEU A CA 1
ATOM 2408 C C . LEU A 1 288 ? 23.261 22.502 -36.930 1.00 86.81 288 LEU A C 1
ATOM 2410 O O . LEU A 1 288 ? 22.414 23.005 -36.191 1.00 86.81 288 LEU A O 1
ATOM 2414 N N . LEU A 1 289 ? 24.472 23.038 -37.081 1.00 85.62 289 LEU A N 1
ATOM 2415 C CA . LEU A 1 289 ? 24.890 24.265 -36.406 1.00 85.62 289 LEU A CA 1
ATOM 2416 C C . LEU A 1 289 ? 24.132 25.491 -36.924 1.00 85.62 289 LEU A C 1
ATOM 2418 O O . LEU A 1 289 ? 23.761 26.350 -36.124 1.00 85.62 289 LEU A O 1
ATOM 2422 N N . GLU A 1 290 ? 23.870 25.563 -38.226 1.00 86.75 290 GLU A N 1
ATOM 2423 C CA . GLU A 1 290 ? 23.053 26.604 -38.845 1.00 86.75 290 GLU A CA 1
ATOM 2424 C C . GLU A 1 290 ? 21.606 26.556 -38.338 1.00 86.75 290 GLU A C 1
ATOM 2426 O O . GLU A 1 290 ? 21.095 27.558 -37.834 1.00 86.75 290 GLU A O 1
ATOM 2431 N N . GLY A 1 291 ? 20.974 25.380 -38.337 1.00 84.44 291 GLY A N 1
ATOM 2432 C CA . GLY A 1 291 ? 19.623 25.201 -37.806 1.00 84.44 291 GLY A CA 1
ATOM 2433 C C . GLY A 1 291 ? 19.505 25.598 -36.330 1.00 84.44 291 GLY A C 1
ATOM 2434 O O . GLY A 1 291 ? 18.503 26.181 -35.918 1.00 84.44 291 GLY A O 1
ATOM 2435 N N . ILE A 1 292 ? 20.548 25.362 -35.526 1.00 86.12 292 ILE A N 1
ATOM 2436 C CA . ILE A 1 292 ? 20.599 25.807 -34.124 1.00 86.12 292 ILE A CA 1
ATOM 2437 C C . ILE A 1 292 ? 20.745 27.330 -34.015 1.00 86.12 292 ILE A C 1
ATOM 2439 O O . ILE A 1 292 ? 20.170 27.916 -33.096 1.00 86.12 292 ILE A O 1
ATOM 2443 N N . LYS A 1 293 ? 21.492 27.980 -34.921 1.00 83.25 293 LYS A N 1
ATOM 2444 C CA . LYS A 1 293 ? 21.588 29.450 -34.969 1.00 83.25 293 LYS A CA 1
ATOM 2445 C C . LYS A 1 293 ? 20.246 30.086 -35.338 1.00 83.25 293 LYS A C 1
ATOM 2447 O O . LYS A 1 293 ? 19.903 31.112 -34.763 1.00 83.25 293 LYS A O 1
ATOM 2452 N N . ILE A 1 294 ? 19.495 29.471 -36.254 1.00 84.88 294 ILE A N 1
ATOM 2453 C CA . ILE A 1 294 ? 18.223 30.002 -36.766 1.00 84.88 294 ILE A CA 1
ATOM 2454 C C . ILE A 1 294 ? 17.060 29.741 -35.795 1.00 84.88 294 ILE A C 1
ATOM 2456 O O . ILE A 1 294 ? 16.300 30.655 -35.486 1.00 84.88 294 ILE A O 1
ATOM 2460 N N . PHE A 1 295 ? 16.896 28.505 -35.310 1.00 84.31 295 PHE A N 1
ATOM 2461 C CA . PHE A 1 295 ? 15.724 28.101 -34.513 1.00 84.31 295 PHE A CA 1
ATOM 2462 C C . PHE A 1 295 ? 15.970 28.047 -33.001 1.00 84.31 295 PHE A C 1
ATOM 2464 O O . PHE A 1 295 ? 15.019 27.928 -32.230 1.00 84.31 295 PHE A O 1
ATOM 2471 N N . GLY A 1 296 ? 17.225 28.139 -32.562 1.00 80.12 296 GLY A N 1
ATOM 2472 C CA . GLY A 1 296 ? 17.601 28.054 -31.155 1.00 80.12 296 GLY A CA 1
ATOM 2473 C C . GLY A 1 296 ? 17.789 26.623 -30.635 1.00 80.12 296 GLY A C 1
ATOM 2474 O O . GLY A 1 296 ? 17.421 25.619 -31.250 1.00 80.12 296 GLY A O 1
ATOM 2475 N N . ARG A 1 297 ? 18.409 26.513 -29.452 1.00 75.06 297 ARG A N 1
ATOM 2476 C CA . ARG A 1 297 ? 18.701 25.226 -28.800 1.00 75.06 297 ARG A CA 1
ATOM 2477 C C . ARG A 1 297 ? 17.418 24.627 -28.218 1.00 75.06 297 ARG A C 1
ATOM 2479 O O . ARG A 1 297 ? 16.920 25.121 -27.215 1.00 75.06 297 ARG A O 1
ATOM 2486 N N . GLY A 1 298 ? 16.934 23.523 -28.788 1.00 73.38 298 GLY A N 1
ATOM 2487 C CA . GLY A 1 298 ? 15.760 22.802 -28.272 1.00 73.38 298 GLY A CA 1
ATOM 2488 C C . GLY A 1 298 ? 14.758 22.391 -29.346 1.00 73.38 298 GLY A C 1
ATOM 2489 O O . GLY A 1 298 ? 14.093 21.368 -29.188 1.00 73.38 298 GLY A O 1
ATOM 2490 N N . GLU A 1 299 ? 14.737 23.110 -30.469 1.00 81.81 299 GLU A N 1
ATOM 2491 C CA . GLU A 1 299 ? 13.819 22.895 -31.595 1.00 81.81 299 GLU A CA 1
ATOM 2492 C C . GLU A 1 299 ? 14.302 21.792 -32.550 1.00 81.81 299 GLU A C 1
ATOM 2494 O O . GLU A 1 299 ? 14.351 21.940 -33.772 1.00 81.81 299 GLU A O 1
ATOM 2499 N N . TRP A 1 300 ? 14.669 20.642 -31.981 1.00 82.69 300 TRP A N 1
ATOM 2500 C CA . TRP A 1 300 ? 15.290 19.528 -32.701 1.00 82.69 300 TRP A CA 1
ATOM 2501 C C . TRP A 1 300 ? 14.420 18.966 -33.826 1.00 82.69 300 TRP A C 1
ATOM 2503 O O . TRP A 1 300 ? 14.956 18.482 -34.816 1.00 82.69 300 TRP A O 1
ATOM 2513 N N . SER A 1 301 ? 13.094 19.041 -33.694 1.00 81.81 301 SER A N 1
ATOM 2514 C CA . SER A 1 301 ? 12.161 18.584 -34.727 1.00 81.81 301 SER A CA 1
ATOM 2515 C C . SER A 1 301 ? 12.204 19.463 -35.973 1.00 81.81 301 SER A C 1
ATOM 2517 O O . SER A 1 301 ? 12.174 18.936 -37.078 1.00 81.81 301 SER A O 1
ATOM 2519 N N . ARG A 1 302 ? 12.324 20.789 -35.814 1.00 81.19 302 ARG A N 1
ATOM 2520 C CA . ARG A 1 302 ? 12.469 21.717 -36.947 1.00 81.19 302 ARG A CA 1
ATOM 2521 C C . ARG A 1 302 ? 13.852 21.594 -37.568 1.00 81.19 302 ARG A C 1
ATOM 2523 O O . ARG A 1 302 ? 13.968 21.525 -38.782 1.00 81.19 302 ARG A O 1
ATOM 2530 N N . ILE A 1 303 ? 14.888 21.467 -36.744 1.00 83.50 303 ILE A N 1
ATOM 2531 C CA . ILE A 1 303 ? 16.260 21.289 -37.232 1.00 83.50 303 ILE A CA 1
ATOM 2532 C C . ILE A 1 303 ? 16.398 19.983 -38.033 1.00 83.50 303 ILE A C 1
ATOM 2534 O O . ILE A 1 303 ? 17.004 19.980 -39.098 1.00 83.50 303 ILE A O 1
ATOM 2538 N N . ALA A 1 304 ? 15.761 18.896 -37.586 1.00 84.25 304 ALA A N 1
ATOM 2539 C CA . ALA A 1 304 ? 15.745 17.623 -38.308 1.00 84.25 304 ALA A CA 1
ATOM 2540 C C . ALA A 1 304 ? 15.128 17.725 -39.715 1.00 84.25 304 ALA A C 1
ATOM 2542 O O . ALA A 1 304 ? 15.546 17.000 -40.609 1.00 84.25 304 ALA A O 1
ATOM 2543 N N . THR A 1 305 ? 14.189 18.651 -39.956 1.00 84.00 305 THR A N 1
ATOM 2544 C CA . THR A 1 305 ? 13.638 18.850 -41.313 1.00 84.00 305 THR A CA 1
ATOM 2545 C C . THR A 1 305 ? 14.651 19.414 -42.312 1.00 84.00 305 THR A C 1
ATOM 2547 O O . THR A 1 305 ? 14.487 19.205 -43.509 1.00 84.00 305 THR A O 1
ATOM 2550 N N . MET A 1 306 ? 15.723 20.067 -41.845 1.00 81.69 306 MET A N 1
ATOM 2551 C CA . MET A 1 306 ? 16.807 20.562 -42.705 1.00 81.69 306 MET A CA 1
ATOM 2552 C C . MET A 1 306 ? 17.839 19.480 -43.052 1.00 81.69 306 MET A C 1
ATOM 2554 O O . MET A 1 306 ? 18.647 19.669 -43.962 1.00 81.69 306 MET A O 1
ATOM 2558 N N . ILE A 1 307 ? 17.837 18.359 -42.324 1.00 83.75 307 ILE A N 1
ATOM 2559 C CA . ILE A 1 307 ? 18.826 17.287 -42.453 1.00 83.75 307 ILE A CA 1
ATOM 2560 C C . ILE A 1 307 ? 18.089 15.992 -42.816 1.00 83.75 307 ILE A C 1
ATOM 2562 O O . ILE A 1 307 ? 17.705 15.222 -41.928 1.00 83.75 307 ILE A O 1
ATOM 2566 N N . PRO A 1 308 ? 17.851 15.740 -44.117 1.00 76.62 308 PRO A N 1
ATOM 2567 C CA . PRO A 1 308 ? 17.077 14.585 -44.547 1.00 76.62 308 PRO A CA 1
ATOM 2568 C C . PRO A 1 308 ? 17.746 13.287 -44.084 1.00 76.62 308 PRO A C 1
ATOM 2570 O O . PRO A 1 308 ? 18.936 13.062 -44.293 1.00 76.62 308 PRO A O 1
ATOM 2573 N N . GLY A 1 309 ? 16.961 12.430 -43.435 1.00 72.06 309 GLY A N 1
ATOM 2574 C CA . GLY A 1 309 ? 17.415 11.150 -42.896 1.00 72.06 309 GLY A CA 1
ATOM 2575 C C . GLY A 1 309 ? 18.029 11.196 -41.494 1.00 72.06 309 GLY A C 1
ATOM 2576 O O . GLY A 1 309 ? 18.440 10.155 -40.982 1.00 72.06 309 GLY A O 1
ATOM 2577 N N . ARG A 1 310 ? 18.051 12.353 -40.816 1.00 77.81 310 ARG A N 1
ATOM 2578 C CA . ARG A 1 310 ? 18.426 12.450 -39.394 1.00 77.81 310 ARG A CA 1
ATOM 2579 C C . ARG A 1 310 ? 17.229 12.862 -38.549 1.00 77.81 310 ARG A C 1
ATOM 2581 O O . ARG A 1 310 ? 16.594 13.878 -38.795 1.00 77.81 310 ARG A O 1
ATOM 2588 N N . SER A 1 311 ? 16.932 12.092 -37.502 1.00 78.94 311 SER A N 1
ATOM 2589 C CA . SER A 1 311 ? 15.834 12.425 -36.593 1.00 78.94 311 SER A CA 1
ATOM 2590 C C . SER A 1 311 ? 16.222 13.528 -35.599 1.00 78.94 311 SER A C 1
ATOM 2592 O O . SER A 1 311 ? 17.401 13.791 -35.336 1.00 78.94 311 SER A O 1
ATOM 2594 N N . ALA A 1 312 ? 15.221 14.132 -34.956 1.00 79.56 312 ALA A N 1
ATOM 2595 C CA . ALA A 1 312 ? 15.415 15.103 -33.875 1.00 79.56 312 ALA A CA 1
ATOM 2596 C C . ALA A 1 312 ? 16.312 14.557 -32.744 1.00 79.56 312 ALA A C 1
ATOM 2598 O O . ALA A 1 312 ? 17.097 15.287 -32.132 1.00 79.56 312 ALA A O 1
ATOM 2599 N N . SER A 1 313 ? 16.227 13.249 -32.482 1.00 74.69 313 SER A N 1
ATOM 2600 C CA . SER A 1 313 ? 17.047 12.585 -31.464 1.00 74.69 313 SER A CA 1
ATOM 2601 C C . SER A 1 313 ? 18.513 12.489 -31.893 1.00 74.69 313 SER A C 1
ATOM 2603 O O . SER A 1 313 ? 19.400 12.726 -31.070 1.00 74.69 313 SER A O 1
ATOM 2605 N N . HIS A 1 314 ? 18.771 12.215 -33.178 1.00 78.19 314 HIS A N 1
ATOM 2606 C CA . HIS A 1 314 ? 20.120 12.206 -33.750 1.00 78.19 314 HIS A CA 1
ATOM 2607 C C . HIS A 1 314 ? 20.759 13.595 -33.687 1.00 78.19 314 HIS A C 1
ATOM 2609 O O . HIS A 1 314 ? 21.875 13.721 -33.186 1.00 78.19 314 HIS A O 1
ATOM 2615 N N . CYS A 1 315 ? 20.024 14.641 -34.078 1.00 82.44 315 CYS A N 1
ATOM 2616 C CA . CYS A 1 315 ? 20.487 16.032 -34.022 1.00 82.44 315 CYS A CA 1
ATOM 2617 C C . CYS A 1 315 ? 20.887 16.449 -32.596 1.00 82.44 315 CYS A C 1
ATOM 2619 O O . CYS A 1 315 ? 21.966 16.999 -32.368 1.00 82.44 315 CYS A O 1
ATOM 2621 N N . LYS A 1 316 ? 20.050 16.116 -31.603 1.00 83.00 316 LYS A N 1
ATOM 2622 C CA . LYS A 1 316 ? 20.331 16.393 -30.186 1.00 83.00 316 LYS A CA 1
ATOM 2623 C C . LYS A 1 316 ? 21.572 15.652 -29.682 1.00 83.00 316 LYS A C 1
ATOM 2625 O O . LYS A 1 316 ? 22.353 16.221 -28.918 1.00 83.00 316 LYS A O 1
ATOM 2630 N N . SER A 1 317 ? 21.730 14.383 -30.060 1.00 81.75 317 SER A N 1
ATOM 2631 C CA . SER A 1 317 ? 22.876 13.567 -29.650 1.00 81.75 317 SER A CA 1
ATOM 2632 C C . SER A 1 317 ? 24.172 14.081 -30.285 1.00 81.75 317 SER A C 1
ATOM 2634 O O . SER A 1 317 ? 25.136 14.347 -29.569 1.00 81.75 317 SER A O 1
ATOM 2636 N N . ARG A 1 318 ? 24.167 14.364 -31.596 1.00 84.88 318 ARG A N 1
ATOM 2637 C CA . ARG A 1 318 ? 25.326 14.921 -32.308 1.00 84.88 318 ARG A CA 1
ATOM 2638 C C . ARG A 1 318 ? 25.764 16.265 -31.746 1.00 84.88 318 ARG A C 1
ATOM 2640 O O . ARG A 1 318 ? 26.950 16.452 -31.491 1.00 84.88 318 ARG A O 1
ATOM 2647 N N . PHE A 1 319 ? 24.825 17.168 -31.465 1.00 84.56 319 PHE A N 1
ATOM 2648 C CA . PHE A 1 319 ? 25.157 18.462 -30.871 1.00 84.56 319 PHE A CA 1
ATOM 2649 C C . PHE A 1 319 ? 25.845 18.323 -29.504 1.00 84.56 319 PHE A C 1
ATOM 2651 O O . PHE A 1 319 ? 26.801 19.042 -29.220 1.00 84.56 319 PHE A O 1
ATOM 2658 N N . ARG A 1 320 ? 25.422 17.366 -28.666 1.00 82.94 320 ARG A N 1
ATOM 2659 C CA . ARG A 1 320 ? 26.106 17.066 -27.393 1.00 82.94 320 ARG A CA 1
ATOM 2660 C C . ARG A 1 320 ? 27.533 16.568 -27.620 1.00 82.94 320 ARG A C 1
ATOM 2662 O O . ARG A 1 320 ? 28.438 17.023 -26.924 1.00 82.94 320 ARG A O 1
ATOM 2669 N N . SER A 1 321 ? 27.741 15.700 -28.608 1.00 81.25 321 SER A N 1
ATOM 2670 C CA . SER A 1 321 ? 29.076 15.223 -28.980 1.00 81.25 321 SER A CA 1
ATOM 2671 C C . SER A 1 321 ? 29.971 16.366 -29.470 1.00 81.25 321 SER A C 1
ATOM 2673 O O . SER A 1 321 ? 31.091 16.499 -28.981 1.00 81.25 321 SER A O 1
ATOM 2675 N N . LEU A 1 322 ? 29.465 17.259 -30.329 1.00 81.56 322 LEU A N 1
ATOM 2676 C CA . LEU A 1 322 ? 30.195 18.442 -30.811 1.00 81.56 322 LEU A CA 1
ATOM 2677 C C . LEU A 1 322 ? 30.549 19.421 -29.680 1.00 81.56 322 LEU A C 1
ATOM 2679 O O . LEU A 1 322 ? 31.652 19.966 -29.655 1.00 81.56 322 LEU A O 1
ATOM 2683 N N . LEU A 1 323 ? 29.646 19.622 -28.715 1.00 78.81 323 LEU A N 1
ATOM 2684 C CA . LEU A 1 323 ? 29.935 20.420 -27.521 1.00 78.81 323 LEU A CA 1
ATOM 2685 C C . LEU A 1 323 ? 31.036 19.779 -26.671 1.00 78.81 323 LEU A C 1
ATOM 2687 O O . LEU A 1 323 ? 31.954 20.472 -26.244 1.00 78.81 323 LEU A O 1
ATOM 2691 N N . SER A 1 324 ? 30.980 18.461 -26.463 1.00 71.62 324 SER A N 1
ATOM 2692 C CA . SER A 1 324 ? 32.008 17.746 -25.698 1.00 71.62 324 SER A CA 1
ATOM 2693 C C . SER A 1 324 ? 33.382 17.780 -26.382 1.00 71.62 324 SER A C 1
ATOM 2695 O O . SER A 1 324 ? 34.398 17.915 -25.705 1.00 71.62 324 SER A O 1
ATOM 2697 N N . ALA A 1 325 ? 33.418 17.742 -27.719 1.00 69.56 325 ALA A N 1
ATOM 2698 C CA . ALA A 1 325 ? 34.642 17.878 -28.502 1.00 69.56 325 ALA A CA 1
ATOM 2699 C C . ALA A 1 325 ? 35.229 19.296 -28.396 1.00 69.56 325 ALA A C 1
ATOM 2701 O O . ALA A 1 325 ? 36.420 19.441 -28.140 1.00 69.56 325 ALA A O 1
ATOM 2702 N N . LYS A 1 326 ? 34.399 20.348 -28.477 1.00 60.22 326 LYS A N 1
ATOM 2703 C CA . LYS A 1 326 ? 34.847 21.742 -28.279 1.00 60.22 326 LYS A CA 1
ATOM 2704 C C . LYS A 1 326 ? 35.375 22.010 -26.868 1.00 60.22 326 LYS A C 1
ATOM 2706 O O . LYS A 1 326 ? 36.347 22.742 -26.713 1.00 60.22 326 LYS A O 1
ATOM 2711 N N . VAL A 1 327 ? 34.776 21.399 -25.844 1.00 56.00 327 VAL A N 1
ATOM 2712 C CA . VAL A 1 327 ? 35.253 21.518 -24.453 1.00 56.00 327 VAL A CA 1
ATOM 2713 C C . VAL A 1 327 ? 36.617 20.839 -24.265 1.00 56.00 327 VAL A C 1
ATOM 2715 O O . VAL A 1 327 ? 37.451 21.363 -23.534 1.00 56.00 327 VAL A O 1
ATOM 2718 N N . LYS A 1 328 ? 36.888 19.726 -24.963 1.00 49.12 328 LYS A N 1
ATOM 2719 C CA . LYS A 1 328 ? 38.208 19.068 -24.943 1.00 49.12 328 LYS A CA 1
ATOM 2720 C C . LYS A 1 328 ? 39.294 19.873 -25.666 1.00 49.12 328 LYS A C 1
ATOM 2722 O O . LYS A 1 328 ? 40.425 19.892 -25.198 1.00 49.12 328 LYS A O 1
ATOM 2727 N N . VAL A 1 329 ? 38.955 20.568 -26.755 1.00 50.44 329 VAL A N 1
ATOM 2728 C CA . VAL A 1 329 ? 39.907 21.416 -27.504 1.00 50.44 329 VAL A CA 1
ATOM 2729 C C . VAL A 1 329 ? 40.351 22.642 -26.689 1.00 50.44 329 VAL A C 1
ATOM 2731 O O . VAL A 1 329 ? 41.508 23.037 -26.775 1.00 50.44 329 VAL A O 1
ATOM 2734 N N . ASN A 1 330 ? 39.486 23.191 -25.829 1.00 42.19 330 ASN A N 1
ATOM 2735 C CA . ASN A 1 330 ? 39.840 24.327 -24.965 1.00 42.19 330 ASN A CA 1
ATOM 2736 C C . ASN A 1 330 ? 40.675 23.952 -23.723 1.00 42.19 330 ASN A C 1
ATOM 2738 O O . ASN A 1 330 ? 41.259 24.839 -23.111 1.00 42.19 330 ASN A O 1
ATOM 2742 N N . ASN A 1 331 ? 40.765 22.665 -23.367 1.00 41.09 331 ASN A N 1
ATOM 2743 C CA . ASN A 1 331 ? 41.518 22.163 -22.208 1.00 41.09 331 ASN A CA 1
ATOM 2744 C C . ASN A 1 331 ? 42.735 21.310 -22.619 1.00 41.09 331 ASN A C 1
ATOM 2746 O O . ASN A 1 331 ? 43.020 20.297 -21.988 1.00 41.09 331 ASN A O 1
ATOM 2750 N N . GLY A 1 332 ? 43.426 21.723 -23.689 1.00 34.22 332 GLY A N 1
ATOM 2751 C CA . GLY A 1 332 ? 44.776 21.300 -24.076 1.00 34.22 332 GLY A CA 1
ATOM 2752 C C . GLY A 1 332 ? 45.217 19.894 -23.655 1.00 34.22 332 GLY A C 1
ATOM 2753 O O . GLY A 1 332 ? 45.850 19.728 -22.619 1.00 34.22 332 GLY A O 1
ATOM 2754 N N . PHE A 1 333 ? 45.006 18.905 -24.524 1.00 29.64 333 PHE A N 1
ATOM 2755 C CA . PHE A 1 333 ? 45.884 17.737 -24.582 1.00 29.64 333 PHE A CA 1
ATOM 2756 C C . PHE A 1 333 ? 46.406 17.577 -26.008 1.00 29.64 333 PHE A C 1
ATOM 2758 O O . PHE A 1 333 ? 45.696 17.159 -26.921 1.00 29.64 333 PHE A O 1
ATOM 2765 N N . VAL A 1 334 ? 47.675 17.947 -26.175 1.00 38.50 334 VAL A N 1
ATOM 2766 C CA . VAL A 1 334 ? 48.529 17.537 -27.290 1.00 38.50 334 VAL A CA 1
ATOM 2767 C C . VAL A 1 334 ? 48.682 16.019 -27.200 1.00 38.50 334 VAL A C 1
ATOM 2769 O O . VAL A 1 334 ? 49.116 15.501 -26.174 1.00 38.50 334 VAL A O 1
ATOM 2772 N N . GLY A 1 335 ? 48.310 15.294 -28.253 1.00 27.94 335 GLY A N 1
ATOM 2773 C CA . GLY A 1 335 ? 48.337 13.834 -28.221 1.00 27.94 335 GLY A CA 1
ATOM 2774 C C . GLY A 1 335 ? 48.094 13.180 -29.572 1.00 27.94 335 GLY A C 1
ATOM 2775 O O . GLY A 1 335 ? 47.062 12.559 -29.755 1.00 27.94 335 GLY A O 1
ATOM 2776 N N . ARG A 1 336 ? 49.080 13.340 -30.464 1.00 28.12 336 ARG A N 1
ATOM 2777 C CA . ARG A 1 336 ? 49.468 12.469 -31.591 1.00 28.12 336 ARG A CA 1
ATOM 2778 C C . ARG A 1 336 ? 48.391 11.967 -32.571 1.00 28.12 336 ARG A C 1
ATOM 2780 O O . ARG A 1 336 ? 47.550 11.134 -32.260 1.00 28.12 336 ARG A O 1
ATOM 2787 N N . HIS A 1 337 ? 48.589 12.390 -33.822 1.00 30.98 337 HIS A N 1
ATOM 2788 C CA . HIS A 1 337 ? 48.412 11.575 -35.024 1.00 30.98 337 HIS A CA 1
ATOM 2789 C C . HIS A 1 337 ? 48.686 10.085 -34.780 1.00 30.98 337 HIS A C 1
ATOM 2791 O O . HIS A 1 337 ? 49.754 9.771 -34.266 1.00 30.98 337 HIS A O 1
ATOM 2797 N N . CYS A 1 338 ? 47.795 9.226 -35.279 1.00 27.05 338 CYS A N 1
ATOM 2798 C CA . CYS A 1 338 ? 48.142 8.124 -36.178 1.00 27.05 338 CYS A CA 1
ATOM 2799 C C . CYS A 1 338 ? 46.969 7.923 -37.148 1.00 27.05 338 CYS A C 1
ATOM 2801 O O . CYS A 1 338 ? 45.840 7.672 -36.728 1.00 27.05 338 CYS A O 1
ATOM 2803 N N . TYR A 1 339 ? 47.261 8.110 -38.433 1.00 29.22 339 TYR A N 1
ATOM 2804 C CA . TYR A 1 339 ? 46.540 7.501 -39.543 1.00 29.22 339 TYR A CA 1
ATOM 2805 C C . TYR A 1 339 ? 46.915 6.016 -39.591 1.00 29.22 339 TYR A C 1
ATOM 2807 O O . TYR A 1 339 ? 48.083 5.701 -39.399 1.00 29.22 339 TYR A O 1
ATOM 2815 N N . ASP A 1 340 ? 45.941 5.167 -39.892 1.00 27.89 340 ASP A N 1
ATOM 2816 C CA . ASP A 1 340 ? 46.073 3.906 -40.630 1.00 27.89 340 ASP A CA 1
ATOM 2817 C C . ASP A 1 340 ? 44.730 3.796 -41.382 1.00 27.89 340 ASP A C 1
ATOM 2819 O O . ASP A 1 340 ? 43.682 3.804 -40.736 1.00 27.89 340 ASP A O 1
ATOM 2823 N N . SER A 1 341 ? 44.622 3.832 -42.710 1.00 27.45 341 SER A N 1
ATOM 2824 C CA . SER A 1 341 ? 45.585 3.818 -43.817 1.00 27.45 341 SER A CA 1
ATOM 2825 C C . SER A 1 341 ? 45.047 4.659 -44.977 1.00 27.45 341 SER A C 1
ATOM 2827 O O . SER A 1 341 ? 43.816 4.902 -45.001 1.00 27.45 341 SER A O 1
#

Mean predicted aligned error: 19.64 Å

Sequence (341 aa):
MKAKLRQTLEHGRNAPPKKVPITRFLYPYFRDSHDMEPPRNKETELMLYRREYNPLLREEKKCTLLLILFFPRTVKECQILRSAVRKSLIEARIQPFLRRRELLAKKIQASGQETAAQQIAEWRSSLAEQERLINYHKNLPDSEIFMGDYSEVDWVKIAQVDFSGNRTALQVRLKWINEQCPKWSKEPWTAMEINCLRAHGYWNNWNVVAEKMGTNRTPFQCFVKFKSEIEIEHNGRPWTKEEDAHLMVLTHCIQVNGKMFWGKSIWVNVLDRSVKIEPWTVDEDEKLLEGIKIFGRGEWSRIATMIPGRSASHCKSRFRSLLSAKVKVNNGFVGRHCYDS

pLDDT: mean 70.1, std 17.57, range [27.05, 92.19]

InterPro domains:
  IPR001005 SANT/Myb domain [PF00249] (279-323)
  IPR001005 SANT/Myb domain [PS50090] (272-323)
  IPR001005 SANT/Myb domain [SM00717] (119-182)
  IPR001005 SANT/Myb domain [SM00717] (185-232)
  IPR001005 SANT/Myb domain [SM00717] (276-325)
  IPR001005 SANT/Myb domain [cd00167] (279-323)
  IPR009057 Homedomain-like superfamily [SSF46689] (163-231)
  IPR009057 Homedomain-like superfamily [SSF46689] (267-330)
  IPR017884 SANT domain [PS51293] (280-327)
  IPR017930 Myb domain [PS51294] (272-327)
  IPR051575 Myb-like DNA-binding [PTHR46621] (13-253)

Organism: NCBI:txid637853

Solvent-accessible surface area (backbone atoms only — not comparable to full-atom values): 20948 Å² total; per-residue (Å²): 121,79,66,71,64,52,62,62,62,65,76,64,72,82,63,78,79,78,77,68,80,80,77,64,99,59,76,75,73,73,62,50,102,78,70,54,69,73,81,79,52,73,66,60,53,50,37,61,74,69,66,58,87,57,88,73,62,67,62,81,66,99,36,79,61,59,44,69,75,62,51,86,80,50,73,63,60,54,51,50,50,53,53,48,51,52,50,39,51,41,47,58,71,36,46,65,45,51,55,52,35,52,51,43,51,50,54,62,72,69,55,59,93,85,56,55,70,65,59,56,49,51,46,51,52,53,37,54,50,34,51,49,50,46,52,50,58,69,68,55,57,70,72,71,61,66,70,56,83,66,84,76,47,59,40,57,58,45,17,45,70,79,44,69,57,79,44,51,32,65,59,56,46,52,46,34,74,60,69,64,43,82,77,43,61,85,71,82,85,50,71,68,58,52,52,50,40,68,75,50,61,87,49,93,51,40,63,60,54,29,58,73,64,66,64,46,47,38,35,61,54,52,49,55,50,48,51,53,52,51,48,58,72,53,64,85,62,79,85,48,75,66,57,52,49,51,50,52,53,50,53,64,74,61,38,57,91,89,44,70,85,74,77,91,61,80,56,72,68,72,72,38,89,66,47,63,90,65,82,87,48,70,71,58,52,50,52,51,53,49,34,36,72,74,67,39,93,81,48,34,65,64,39,23,70,79,38,86,35,43,48,32,67,52,54,54,52,51,52,52,51,54,49,54,51,54,56,49,66,76,61,73,74,91,77,77,90,81,89,86,131

Radius of gyration: 32.77 Å; Cα contacts (8 Å, |Δi|>4): 184; chains: 1; bounding box: 94×66×88 Å

Foldseek 3Di:
DVVVVVVVVVVPPPDDPPPPPPPDPADDDDQDPVRDDDDDDPVVVVCVVVVPDDPSPCPPPPCPQVCVVPVPDDPVVLVLLLVLLLVQLLCLVLVVLVVLLVVLVVVLVPDDPPDDPVVNVVSVVSNVVSVVVNVVSNPDDSVVSLVDDCPSGDLQCSCCPSVV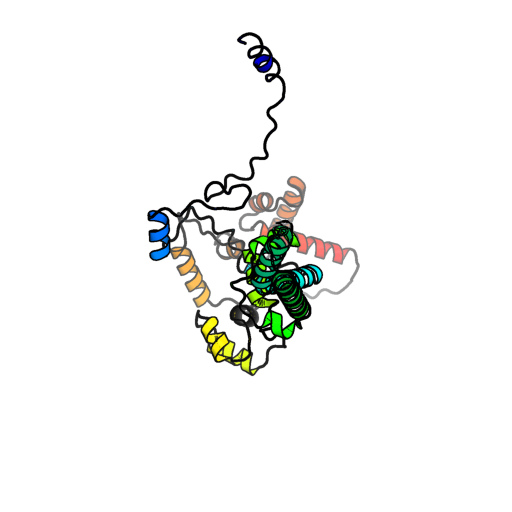VPDHSVRSVCCQVQPNRPQADPDDDDPVLVVLLVVCVVPPCLVVSCVVVVRRHDSSNSNVSSVVVVCVVPPPDDDDPVNVVVVVVVQVVQDDPNDHDDDDDDVVQVPPPFADPDDDDPVLVVLLVVLCVVVNPPVLQSSVVSPGRHHSVNSNVVVVVVVVVVVVVVVDDDDDDDDDD

Nearest PDB structures (foldseek):
  8iuh-assembly1_4  TM=4.819E-01  e=7.814E-12  Homo sapiens
  7zwc-assembly1_c  TM=5.230E-01  e=1.603E-10  Homo sapiens
  7zx8-assembly1_c  TM=5.446E-01  e=8.002E-10  Homo sapiens
  5z58-assembly1_L  TM=4.692E-01  e=2.733E-02  Homo sapiens
  8ch6-assembly1_P  TM=3.860E-01  e=2.040E-02  Homo sapiens

Secondary structure (DSSP, 8-state):
-TTHHHHHHHTTSSSPP---------SSS---TT-PPPPPPHHHHHHHHHT---TTS--STT-TTHHHHT----HHHHHHHHHHHHHHHHHHHHHHHHHHHHHHHHHHHT--TTS-HHHHHHHHHHHHHHHHHHHHHHT--HHHHHTS-STT--HHHHHHHTSTTSS-HHHHHHHIIIII-TTS--SPPPHHHHHHHHHHTTSS-HHHHHHHH-SS--HHHHHHHHHHHHHHHHTTPPPPHHHHHHHHHHHHHH-BTTB----S-GGGGTS-TTS--SPPPHHHHHHHHHHHHHH-TT-HHHHHHTSTT--HHHHHHHHHHHHHHHHHHHT----------